Protein AF-0000000084696240 (afdb_homodimer)

Organism: Botryosphaeria parva (strain UCR-NP2) (NCBI:txid1287680)

Radius of gyration: 21.37 Å; Cα contacts (8 Å, |Δi|>4): 432; chains: 2; bounding box: 41×67×50 Å

Nearest PDB structures (foldseek):
  8abq-assembly2_D  TM=3.193E-01  e=1.575E+00  Homo sapiens
  8ceg-assembly1_A  TM=4.020E-01  e=4.819E+00  Homo sapiens
  4xt1-assembly1_A  TM=2.904E-01  e=3.600E+00  Cytomegalovirus
  4nqi-assembly2_C  TM=2.169E-01  e=2.439E+00  Dictyostelium discoideum
  8abq-assembly2_D  TM=3.680E-01  e=1.603E+00  Homo sapiens

Solvent-accessible surface area (backbone atoms only — not comparable to full-atom values): 15392 Å² total; per-residue (Å²): 130,74,62,37,68,43,64,47,57,78,55,33,56,45,28,51,49,24,52,52,50,44,52,53,51,54,52,50,44,57,56,54,35,54,60,32,31,62,68,39,66,58,57,86,84,60,80,58,68,48,72,66,58,46,72,68,44,82,51,66,68,55,30,51,28,35,50,37,28,32,20,36,45,42,36,37,50,54,48,57,72,44,43,60,50,43,49,53,21,40,58,52,23,12,54,85,38,14,64,64,31,17,53,47,39,45,51,31,44,52,21,49,51,40,18,36,54,21,19,47,36,86,91,40,66,62,41,57,32,21,58,79,11,52,66,29,57,58,47,47,52,51,31,39,49,43,22,33,51,54,16,57,70,45,94,131,85,57,66,72,48,7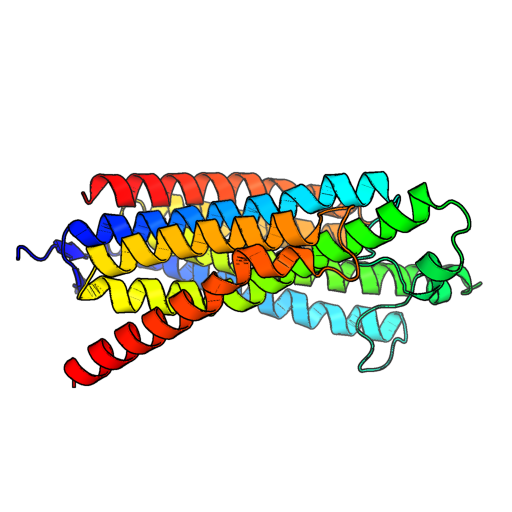0,34,39,42,53,33,18,46,26,44,35,25,52,43,50,45,40,53,50,53,52,49,44,55,55,53,36,55,60,34,30,62,69,39,64,59,59,55,60,59,80,61,69,48,70,65,57,48,70,68,44,80,52,66,69,54,32,50,28,35,50,38,26,38,28,36,44,50,36,38,52,53,48,57,72,46,45,58,63,44,50,54,22,38,60,53,23,12,57,85,38,14,62,65,31,16,53,46,40,44,51,31,45,52,20,48,50,39,18,38,56,20,19,48,35,85,90,38,66,93,45,56,31,21,59,79,10,52,64,26,58,58,50,46,52,52,32,44,50,45,24,50,51,54,56,58,70,74,107

Sequence (310 aa):
MAFVTLEVPPEYGLVLLAATGSLFVSTWLGMRIGGFRKAAGVPYPHQYASQEQIAQTADASKKQALHLFNCAQRGHYNFLENHTPFLFALLVAGVRKPVAAAVMGGLWSVARIMYAVGYTNPDKQNGKGRLIGSWSTLIQIILYGMAGWDAYKMLMAFVTLEVPPEYGLVLLAATGSLFVSTWLGMRIGGFRKAAGVPYPHQYASQEQIAQTADASKKQALHLFNCAQRGHYNFLENHTPFLFALLVAGVRKPVAAAVMGGLWSVARIMYAVGYTNPDKQNGKGRLIGSWSTLIQIILYGMAGWDAYKML

Structure (mmCIF, N/CA/C/O backbone):
data_AF-0000000084696240-model_v1
#
loop_
_entity.id
_entity.type
_entity.pdbx_description
1 polymer 'Putative microsomal glutathione s-transferase protein'
#
loop_
_atom_site.group_PDB
_atom_site.id
_atom_site.type_symbol
_atom_site.label_atom_id
_atom_site.label_alt_id
_atom_site.label_comp_id
_atom_site.label_asym_id
_atom_site.label_entity_id
_atom_site.label_seq_id
_atom_site.pdbx_PDB_ins_code
_atom_site.Cartn_x
_atom_site.Cartn_y
_atom_site.Cartn_z
_atom_site.occupancy
_atom_site.B_iso_or_equiv
_atom_site.auth_seq_id
_atom_site.auth_comp_id
_atom_site.auth_asym_id
_atom_site.auth_atom_id
_atom_site.pdbx_PDB_model_num
ATOM 1 N N . MET A 1 1 ? 6.965 33.156 14.688 1 46.44 1 MET A N 1
ATOM 2 C CA . MET A 1 1 ? 6.43 32.438 13.539 1 46.44 1 MET A CA 1
ATOM 3 C C . MET A 1 1 ? 4.918 32.25 13.664 1 46.44 1 MET A C 1
ATOM 5 O O . MET A 1 1 ? 4.406 32.031 14.766 1 46.44 1 MET A O 1
ATOM 9 N N . ALA A 1 2 ? 4.121 32.719 12.711 1 58.38 2 ALA A N 1
ATOM 10 C CA . ALA A 1 2 ? 2.664 32.688 12.797 1 58.38 2 ALA A CA 1
ATOM 11 C C . ALA A 1 2 ? 2.148 31.25 12.797 1 58.38 2 ALA A C 1
ATOM 13 O O . ALA A 1 2 ? 2.641 30.422 12.039 1 58.38 2 ALA A O 1
ATOM 14 N N . PHE A 1 3 ? 1.608 30.688 13.844 1 67.06 3 PHE A N 1
ATOM 15 C CA . PHE A 1 3 ? 1.033 29.359 13.984 1 67.06 3 PHE A CA 1
ATOM 16 C C . PHE A 1 3 ? -0.345 29.297 13.336 1 67.06 3 PHE A C 1
ATOM 18 O O . PHE A 1 3 ? -1.066 30.297 13.297 1 67.06 3 PHE A O 1
ATOM 25 N N . VAL A 1 4 ? -0.552 28.312 12.445 1 63.88 4 VAL A N 1
ATOM 26 C CA . VAL A 1 4 ? -1.883 28 11.938 1 63.88 4 VAL A CA 1
ATOM 27 C C . VAL A 1 4 ? -2.602 27.062 12.906 1 63.88 4 VAL A C 1
ATOM 29 O O . VAL A 1 4 ? -2.008 26.109 13.406 1 63.88 4 VAL A O 1
ATOM 32 N N . THR A 1 5 ? -3.682 27.516 13.43 1 70.75 5 THR A N 1
ATOM 33 C CA . THR A 1 5 ? -4.535 26.688 14.266 1 70.75 5 THR A CA 1
ATOM 34 C C . THR A 1 5 ? -5.359 25.719 13.422 1 70.75 5 THR A C 1
ATOM 36 O O . THR A 1 5 ? -5.957 26.125 12.422 1 70.75 5 THR A O 1
ATOM 39 N N . LEU A 1 6 ? -5.004 24.406 13.656 1 68.75 6 LEU A N 1
ATOM 40 C CA . LEU A 1 6 ? -5.844 23.422 12.977 1 68.75 6 LEU A CA 1
ATOM 41 C C . LEU A 1 6 ? -7.105 23.141 13.781 1 68.75 6 LEU A C 1
ATOM 43 O O . LEU A 1 6 ? -7.031 22.594 14.883 1 68.75 6 LEU A O 1
ATOM 47 N N . GLU A 1 7 ? -8.164 23.781 13.406 1 75.56 7 GLU A N 1
ATOM 48 C CA . GLU A 1 7 ? -9.492 23.5 13.938 1 75.56 7 GLU A CA 1
ATOM 49 C C . GLU A 1 7 ? -10.25 22.516 13.055 1 75.56 7 GLU A C 1
ATOM 51 O O . GLU A 1 7 ? -10.32 22.703 11.836 1 75.56 7 GLU A O 1
ATOM 56 N N . VAL A 1 8 ? -10.57 21.391 13.703 1 79 8 VAL A N 1
ATOM 57 C CA . VAL A 1 8 ? -11.32 20.469 12.859 1 79 8 VAL A CA 1
ATOM 58 C C . VAL A 1 8 ? -12.812 20.609 13.141 1 79 8 VAL A C 1
ATOM 60 O O . VAL A 1 8 ? -13.227 20.734 14.297 1 79 8 VAL A O 1
ATOM 63 N N . PRO A 1 9 ? -13.586 20.75 12.109 1 84.75 9 PRO A N 1
ATOM 64 C CA . PRO A 1 9 ? -15.039 20.859 12.25 1 84.75 9 PRO A CA 1
ATOM 65 C C . PRO A 1 9 ? -15.648 19.609 12.906 1 84.75 9 PRO A C 1
ATOM 67 O O . PRO A 1 9 ? -15.023 18.562 12.938 1 84.75 9 PRO A O 1
ATOM 70 N N . PRO A 1 10 ? -16.812 19.75 13.523 1 87.12 10 PRO A N 1
ATOM 71 C CA . PRO A 1 10 ? -17.453 18.594 14.148 1 87.12 10 PRO A CA 1
ATOM 72 C C . PRO A 1 10 ? -17.656 17.438 13.18 1 87.12 10 PRO A C 1
ATOM 74 O O . PRO A 1 10 ? -17.625 16.266 13.586 1 87.12 10 PRO A O 1
ATOM 77 N N . GLU A 1 11 ? -17.844 17.781 11.883 1 93 11 GLU A N 1
ATOM 78 C CA . GLU A 1 11 ? -18.062 16.766 10.867 1 93 11 GLU A CA 1
ATOM 79 C C . GLU A 1 11 ? -16.828 15.875 10.695 1 93 11 GLU A C 1
ATOM 81 O O . GLU A 1 11 ? -16.906 14.805 10.094 1 93 11 GLU A O 1
ATOM 86 N N . TYR A 1 12 ? -15.758 16.312 11.258 1 93.62 12 TYR A N 1
ATOM 87 C CA . TYR A 1 12 ? -14.555 15.484 11.195 1 93.62 12 TYR A CA 1
ATOM 88 C C . TYR A 1 12 ? -14.766 14.156 11.906 1 93.62 12 TYR A C 1
ATOM 90 O O . TYR A 1 12 ? -14.07 13.18 11.625 1 93.62 12 TYR A O 1
ATOM 98 N N . GLY A 1 13 ? -15.641 14.125 12.852 1 93.94 13 GLY A N 1
ATOM 99 C CA . GLY A 1 13 ? -16.016 12.852 13.453 1 93.94 13 GLY A CA 1
ATOM 100 C C . GLY A 1 13 ? -16.406 11.797 12.445 1 93.94 13 GLY A C 1
ATOM 101 O O . GLY A 1 13 ? -16.172 10.609 12.648 1 93.94 13 GLY A O 1
ATOM 102 N N . LEU A 1 14 ? -17 12.234 11.266 1 96.62 14 LEU A N 1
ATOM 103 C CA . LEU A 1 14 ? -17.375 11.312 10.195 1 96.62 14 LEU A CA 1
ATOM 104 C C . LEU A 1 14 ? -16.141 10.734 9.531 1 96.62 14 LEU A C 1
ATOM 106 O O . LEU A 1 14 ? -16.141 9.57 9.117 1 96.62 14 LEU A O 1
ATOM 110 N N . VAL A 1 15 ? -15.133 11.508 9.438 1 97.25 15 VAL A N 1
ATOM 111 C CA . VAL A 1 15 ? -13.867 11.062 8.867 1 97.25 15 VAL A CA 1
ATOM 112 C C . VAL A 1 15 ? -13.25 9.984 9.766 1 97.25 15 VAL A C 1
ATOM 114 O O . VAL A 1 15 ? -12.82 8.938 9.273 1 97.25 15 VAL A O 1
ATOM 117 N N . LEU A 1 16 ? -13.312 10.227 11.055 1 96.56 16 LEU A N 1
ATOM 118 C CA . LEU A 1 16 ? -12.758 9.266 12.008 1 96.56 16 LEU A CA 1
ATOM 119 C C . LEU A 1 16 ? -13.578 7.977 12.023 1 96.56 16 LEU A C 1
ATOM 121 O O . LEU A 1 16 ? -13.031 6.887 12.195 1 96.56 16 LEU A O 1
ATOM 125 N N . LEU A 1 17 ? -14.836 8.133 11.844 1 97.44 17 LEU A N 1
ATOM 126 C CA . LEU A 1 17 ? -15.68 6.945 11.75 1 97.44 17 LEU A CA 1
ATOM 127 C C . LEU A 1 17 ? -15.336 6.125 10.516 1 97.44 17 LEU A C 1
ATOM 129 O O . LEU A 1 17 ? -15.25 4.895 10.586 1 97.44 17 LEU A O 1
ATOM 133 N N . ALA A 1 18 ? -15.133 6.785 9.406 1 98.44 18 ALA A N 1
ATOM 134 C CA . ALA A 1 18 ? -14.734 6.094 8.188 1 98.44 18 ALA A CA 1
ATOM 135 C C . ALA A 1 18 ? -13.375 5.418 8.352 1 98.44 18 ALA A C 1
ATOM 137 O O . ALA A 1 18 ? -13.188 4.27 7.945 1 98.44 18 ALA A O 1
ATOM 138 N N . ALA A 1 19 ? -12.461 6.121 8.938 1 98.38 19 ALA A N 1
ATOM 139 C CA . ALA A 1 19 ? -11.141 5.555 9.211 1 98.38 19 ALA A CA 1
ATOM 140 C C . ALA A 1 19 ? -11.25 4.324 10.109 1 98.38 19 ALA A C 1
ATOM 142 O O . ALA A 1 19 ? -10.664 3.279 9.812 1 98.38 19 ALA A O 1
ATOM 143 N N . THR A 1 20 ? -12.008 4.477 11.188 1 98.19 20 THR A N 1
ATOM 144 C CA . THR A 1 20 ? -12.18 3.373 12.125 1 98.19 20 THR A CA 1
ATOM 145 C C . THR A 1 20 ? -12.844 2.182 11.438 1 98.19 20 THR A C 1
ATOM 147 O O . THR A 1 20 ? -12.453 1.033 11.664 1 98.19 20 THR A O 1
ATOM 150 N N . GLY A 1 21 ? -13.836 2.477 10.656 1 98.31 21 GLY A N 1
ATOM 151 C CA . GLY A 1 21 ? -14.453 1.41 9.883 1 98.31 21 GLY A CA 1
ATOM 152 C C . GLY A 1 21 ? -13.461 0.625 9.047 1 98.31 21 GLY A C 1
ATOM 153 O O . GLY A 1 21 ? -13.547 -0.601 8.961 1 98.31 21 GLY A O 1
ATOM 154 N N . SER A 1 22 ? -12.523 1.305 8.43 1 98.38 22 SER A N 1
ATOM 155 C CA . SER A 1 22 ? -11.539 0.63 7.582 1 98.38 22 SER A CA 1
ATOM 156 C C . SER A 1 22 ? -10.633 -0.27 8.414 1 98.38 22 SER A C 1
ATOM 158 O O . SER A 1 22 ? -10.102 -1.264 7.902 1 98.38 22 SER A O 1
ATOM 160 N N . LEU A 1 23 ? -10.406 0.06 9.711 1 97.88 23 LEU A N 1
ATOM 161 C CA . LEU A 1 23 ? -9.633 -0.8 10.594 1 97.88 23 LEU A CA 1
ATOM 162 C C . LEU A 1 23 ? -10.336 -2.133 10.812 1 97.88 23 LEU A C 1
ATOM 164 O O . LEU A 1 23 ? -9.695 -3.188 10.82 1 97.88 23 LEU A O 1
ATOM 168 N N . PHE A 1 24 ? -11.609 -2.078 11 1 97.94 24 PHE A N 1
ATOM 169 C CA . PHE A 1 24 ? -12.383 -3.301 11.172 1 97.94 24 PHE A CA 1
ATOM 170 C C . PHE A 1 24 ? -12.367 -4.133 9.891 1 97.94 24 PHE A C 1
ATOM 172 O O . PHE A 1 24 ? -12.312 -5.363 9.953 1 97.94 24 PHE A O 1
ATOM 179 N N . VAL A 1 25 ? -12.438 -3.457 8.734 1 98.44 25 VAL A N 1
ATOM 180 C CA . VAL A 1 25 ? -12.344 -4.172 7.469 1 98.44 25 VAL A CA 1
ATOM 181 C C . VAL A 1 25 ? -11.008 -4.906 7.383 1 98.44 25 VAL A C 1
ATOM 183 O O . VAL A 1 25 ? -10.961 -6.078 7.008 1 98.44 25 VAL A O 1
ATOM 186 N N . SER A 1 26 ? -9.93 -4.188 7.73 1 98.19 26 SER A N 1
ATOM 187 C CA . SER A 1 26 ? -8.602 -4.781 7.711 1 98.19 26 SER A CA 1
ATOM 188 C C . SER A 1 26 ? -8.547 -6.039 8.57 1 98.19 26 SER A C 1
ATOM 190 O O . SER A 1 26 ? -8.07 -7.082 8.117 1 98.19 26 SER A O 1
ATOM 192 N N . THR A 1 27 ? -9.07 -5.965 9.781 1 98.12 27 THR A N 1
ATOM 193 C CA . THR A 1 27 ? -9.047 -7.082 10.719 1 98.12 27 THR A CA 1
ATOM 194 C C . THR A 1 27 ? -9.906 -8.234 10.211 1 98.12 27 THR A C 1
ATOM 196 O O . THR A 1 27 ? -9.5 -9.398 10.273 1 98.12 27 THR A O 1
ATOM 199 N N . TRP A 1 28 ? -11.039 -7.938 9.695 1 98.44 28 TRP A N 1
ATOM 200 C CA . TRP A 1 28 ? -11.945 -8.945 9.164 1 98.44 28 TRP A CA 1
ATOM 201 C C . TRP A 1 28 ? -11.305 -9.695 8 1 98.44 28 TRP A C 1
ATOM 203 O O . TRP A 1 28 ? -11.406 -10.922 7.91 1 98.44 28 TRP A O 1
ATOM 213 N N . LEU A 1 29 ? -10.695 -9 7.125 1 98.25 29 LEU A N 1
ATOM 214 C CA . LEU A 1 29 ? -10.023 -9.641 6.004 1 98.25 29 LEU A CA 1
ATOM 215 C C . LEU A 1 29 ? -8.961 -10.617 6.492 1 98.25 29 LEU A C 1
ATOM 217 O O . LEU A 1 29 ? -8.805 -11.703 5.93 1 98.25 29 LEU A O 1
ATOM 221 N N . GLY A 1 30 ? -8.219 -10.219 7.523 1 97.38 30 GLY A N 1
ATOM 222 C CA . GLY A 1 30 ? -7.25 -11.133 8.109 1 97.38 30 GLY A CA 1
ATOM 223 C C . GLY A 1 30 ? -7.887 -12.367 8.719 1 97.38 30 GLY A C 1
ATOM 224 O O . GLY A 1 30 ? -7.379 -13.477 8.555 1 97.38 30 GLY A O 1
ATOM 225 N N . MET A 1 31 ? -8.961 -12.211 9.336 1 97.25 31 MET A N 1
ATOM 226 C CA . MET A 1 31 ? -9.648 -13.32 9.977 1 97.25 31 MET A CA 1
ATOM 227 C C . MET A 1 31 ? -10.219 -14.281 8.945 1 97.25 31 MET A C 1
ATOM 229 O O . MET A 1 31 ? -10.25 -15.492 9.172 1 97.25 31 MET A O 1
ATOM 233 N N . ARG A 1 32 ? -10.641 -13.766 7.832 1 97.06 32 ARG A N 1
ATOM 234 C CA . ARG A 1 32 ? -11.219 -14.586 6.773 1 97.06 32 ARG A CA 1
ATOM 235 C C . ARG A 1 32 ? -10.219 -15.633 6.281 1 97.06 32 ARG A C 1
ATOM 237 O O . ARG A 1 32 ? -10.609 -16.703 5.824 1 97.06 32 ARG A O 1
ATOM 244 N N . ILE A 1 33 ? -8.969 -15.336 6.402 1 97.75 33 ILE A N 1
ATOM 245 C CA . ILE A 1 33 ? -7.926 -16.203 5.867 1 97.75 33 ILE A CA 1
ATOM 246 C C . ILE A 1 33 ? -7.93 -17.547 6.613 1 97.75 33 ILE A C 1
ATOM 248 O O . ILE A 1 33 ? -7.684 -18.594 6.023 1 97.75 33 ILE A O 1
ATOM 252 N N . GLY A 1 34 ? -8.266 -17.484 7.891 1 96.5 34 GLY A N 1
ATOM 253 C CA . GLY A 1 34 ? -8.281 -18.703 8.688 1 96.5 34 GLY A CA 1
ATOM 254 C C . GLY A 1 34 ? -9.172 -19.781 8.117 1 96.5 34 GLY A C 1
ATOM 255 O O . GLY A 1 34 ? -8.781 -20.938 8.039 1 96.5 34 GLY A O 1
ATOM 256 N N . GLY A 1 35 ? -10.352 -19.453 7.715 1 97.88 35 GLY A N 1
ATOM 257 C CA . GLY A 1 35 ? -11.258 -20.422 7.117 1 97.88 35 GLY A CA 1
ATOM 258 C C . GLY A 1 35 ? -10.734 -21 5.816 1 97.88 35 GLY A C 1
ATOM 259 O O . GLY A 1 35 ? -10.867 -22.203 5.574 1 97.88 35 GLY A O 1
ATOM 260 N N . PHE A 1 36 ? -10.188 -20.219 4.98 1 98.12 36 PHE A N 1
ATOM 261 C CA . PHE A 1 36 ? -9.633 -20.672 3.717 1 98.12 36 PHE A CA 1
ATOM 262 C C . PHE A 1 36 ? -8.43 -21.578 3.955 1 98.12 36 PHE A C 1
ATOM 264 O O . PHE A 1 36 ? -8.234 -22.562 3.242 1 98.12 36 PHE A O 1
ATOM 271 N N . ARG A 1 37 ? -7.594 -21.172 4.992 1 97.62 37 ARG A N 1
ATOM 272 C CA . ARG A 1 37 ? -6.438 -21.984 5.34 1 97.62 37 ARG A CA 1
ATOM 273 C C . ARG A 1 37 ? -6.867 -23.375 5.77 1 97.62 37 ARG A C 1
ATOM 275 O O . ARG A 1 37 ? -6.297 -24.375 5.324 1 97.62 37 ARG A O 1
ATOM 282 N N . LYS A 1 38 ? -7.855 -23.469 6.637 1 98 38 LYS A N 1
ATOM 283 C CA . LYS A 1 38 ? -8.359 -24.75 7.117 1 98 38 LYS A CA 1
ATOM 284 C C . LYS A 1 38 ? -8.883 -25.594 5.965 1 98 38 LYS A C 1
ATOM 286 O O . LYS A 1 38 ? -8.57 -26.781 5.871 1 98 38 LYS A O 1
ATOM 291 N N . ALA A 1 39 ? -9.609 -25.047 5.055 1 97.81 39 ALA A N 1
ATOM 292 C CA . ALA A 1 39 ? -10.164 -25.75 3.908 1 97.81 39 ALA A CA 1
ATOM 293 C C . ALA A 1 39 ? -9.062 -26.25 2.982 1 97.81 39 ALA A C 1
ATOM 295 O O . ALA A 1 39 ? -9.172 -27.344 2.402 1 97.81 39 ALA A O 1
ATOM 296 N N . ALA A 1 40 ? -8.023 -25.5 2.846 1 97.5 40 ALA A N 1
ATOM 297 C CA . ALA A 1 40 ? -6.918 -25.844 1.953 1 97.5 40 ALA A CA 1
ATOM 298 C C . ALA A 1 40 ? -5.969 -26.844 2.613 1 97.5 40 ALA A C 1
ATOM 300 O O . ALA A 1 40 ? -5.203 -27.516 1.931 1 97.5 40 ALA A O 1
ATOM 301 N N . GLY A 1 41 ? -5.957 -26.797 3.973 1 97.12 41 GLY A N 1
ATOM 302 C CA . GLY A 1 41 ? -5.059 -27.688 4.703 1 97.12 41 GLY A CA 1
ATOM 303 C C . GLY A 1 41 ? -3.613 -27.234 4.664 1 97.12 41 GLY A C 1
ATOM 304 O O . GLY A 1 41 ? -2.699 -28.047 4.617 1 97.12 41 GLY A O 1
ATOM 305 N N . VAL A 1 42 ? -3.354 -25.938 4.605 1 96.25 42 VAL A N 1
ATOM 306 C CA . VAL A 1 42 ? -1.997 -25.391 4.625 1 96.25 42 VAL A CA 1
ATOM 307 C C . VAL A 1 42 ? -1.585 -25.078 6.059 1 96.25 42 VAL A C 1
ATOM 309 O O . VAL A 1 42 ? -2.109 -24.141 6.668 1 96.25 42 VAL A O 1
ATOM 312 N N . PRO A 1 43 ? -0.628 -25.812 6.609 1 95.19 43 PRO A N 1
ATOM 313 C CA . PRO A 1 43 ? -0.272 -25.578 8.008 1 95.19 43 PRO A CA 1
ATOM 314 C C . PRO A 1 43 ? 0.537 -24.297 8.211 1 95.19 43 PRO A C 1
ATOM 316 O O . PRO A 1 43 ? 1.261 -23.875 7.309 1 95.19 43 PRO A O 1
ATOM 319 N N . TYR A 1 44 ? 0.448 -23.812 9.398 1 92.38 44 TYR A N 1
ATOM 320 C CA . TYR A 1 44 ? 1.347 -22.734 9.797 1 92.38 44 TYR A CA 1
ATOM 321 C C . TYR A 1 44 ? 2.799 -23.188 9.766 1 92.38 44 TYR A C 1
ATOM 323 O O . TYR A 1 44 ? 3.092 -24.359 10.016 1 92.38 44 TYR A O 1
ATOM 331 N N . PRO A 1 45 ? 3.662 -22.359 9.398 1 94.12 45 PRO A N 1
ATOM 332 C CA . PRO A 1 45 ? 3.564 -20.922 9.148 1 94.12 45 PRO A CA 1
ATOM 333 C C . PRO A 1 45 ? 3.5 -20.578 7.664 1 94.12 45 PRO A C 1
ATOM 335 O O . PRO A 1 45 ? 3.764 -19.438 7.281 1 94.12 45 PRO A O 1
ATOM 338 N N . HIS A 1 46 ? 3.307 -21.531 6.75 1 90.75 46 HIS A N 1
ATOM 339 C CA . HIS A 1 46 ? 3.309 -21.281 5.312 1 90.75 46 HIS A CA 1
ATOM 340 C C . HIS A 1 46 ? 2.246 -20.266 4.926 1 90.75 46 HIS A C 1
ATOM 342 O O . HIS A 1 46 ? 1.065 -20.438 5.234 1 90.75 46 HIS A O 1
ATOM 348 N N . GLN A 1 47 ? 2.652 -19.266 4.27 1 92 47 GLN A N 1
ATOM 349 C CA . GLN A 1 47 ? 1.735 -18.172 3.939 1 92 47 GLN A CA 1
ATOM 350 C C . GLN A 1 47 ? 0.964 -18.484 2.658 1 92 47 GLN A C 1
ATOM 352 O O . GLN A 1 47 ? -0.139 -17.969 2.455 1 92 47 GLN A O 1
ATOM 357 N N . TYR A 1 48 ? 1.553 -19.219 1.747 1 94.12 48 TYR A N 1
ATOM 358 C CA . TYR A 1 48 ? 0.929 -19.547 0.473 1 94.12 48 TYR A CA 1
ATOM 359 C C . TYR A 1 48 ? 1.121 -21.031 0.148 1 94.12 48 TYR A C 1
ATOM 361 O O . TYR A 1 48 ? 2.074 -21.656 0.617 1 94.12 48 TYR A O 1
ATOM 369 N N . ALA A 1 49 ? 0.114 -21.531 -0.532 1 94.12 49 ALA A N 1
ATOM 370 C CA . ALA A 1 49 ? 0.373 -22.766 -1.267 1 94.12 49 ALA A CA 1
ATOM 371 C C . ALA A 1 49 ? 1.238 -22.5 -2.496 1 94.12 49 ALA A C 1
ATOM 373 O O . ALA A 1 49 ? 0.98 -21.562 -3.254 1 94.12 49 ALA A O 1
ATOM 374 N N . SER A 1 50 ? 2.203 -23.297 -2.615 1 91 50 SER A N 1
ATOM 375 C CA . SER A 1 50 ? 3.1 -23.062 -3.744 1 91 50 SER A CA 1
ATOM 376 C C . SER A 1 50 ? 2.426 -23.422 -5.066 1 91 50 SER A C 1
ATOM 378 O O . SER A 1 50 ? 1.441 -24.172 -5.086 1 91 50 SER A O 1
ATOM 380 N N . GLN A 1 51 ? 2.994 -22.828 -6.137 1 88.94 51 GLN A N 1
ATOM 381 C CA . GLN A 1 51 ? 2.482 -23.172 -7.457 1 88.94 51 GLN A CA 1
ATOM 382 C C . GLN A 1 51 ? 2.662 -24.656 -7.746 1 88.94 51 GLN A C 1
ATOM 384 O O . GLN A 1 51 ? 1.794 -25.281 -8.359 1 88.94 51 GLN A O 1
ATOM 389 N N . GLU A 1 52 ? 3.77 -25.172 -7.312 1 89 52 GLU A N 1
ATOM 390 C CA . GLU A 1 52 ? 4.066 -26.594 -7.484 1 89 52 GLU A CA 1
ATOM 391 C C . GLU A 1 52 ? 3.061 -27.469 -6.73 1 89 52 GLU A C 1
ATOM 393 O O . GLU A 1 52 ? 2.576 -28.469 -7.262 1 89 52 GLU A O 1
ATOM 398 N N . GLN A 1 53 ? 2.799 -27.062 -5.52 1 90.44 53 GLN A N 1
ATOM 399 C CA . GLN A 1 53 ? 1.826 -27.797 -4.715 1 90.44 53 GLN A CA 1
ATOM 400 C C . GLN A 1 53 ? 0.456 -27.812 -5.383 1 90.44 53 GLN A C 1
ATOM 402 O O . GLN A 1 53 ? -0.206 -28.844 -5.438 1 90.44 53 GLN A O 1
ATOM 407 N N . ILE A 1 54 ? 0.02 -26.766 -5.902 1 92.62 54 ILE A N 1
ATOM 408 C CA . ILE A 1 54 ? -1.278 -26.656 -6.559 1 92.62 54 ILE A CA 1
ATOM 409 C C . ILE A 1 54 ? -1.288 -27.5 -7.832 1 92.62 54 ILE A C 1
ATOM 411 O O . ILE A 1 54 ? -2.242 -28.234 -8.086 1 92.62 54 ILE A O 1
ATOM 415 N N . ALA A 1 55 ? -0.254 -27.453 -8.633 1 89.56 55 ALA A N 1
ATOM 416 C CA . ALA A 1 55 ? -0.17 -28.172 -9.898 1 89.56 55 ALA A CA 1
ATOM 417 C C . ALA A 1 55 ? -0.171 -29.672 -9.672 1 89.56 55 ALA A C 1
ATOM 419 O O . ALA A 1 55 ? -0.692 -30.438 -10.492 1 89.56 55 ALA A O 1
ATOM 420 N N . GLN A 1 56 ? 0.372 -30.094 -8.57 1 92.25 56 GLN A N 1
ATOM 421 C CA . GLN A 1 56 ? 0.549 -31.516 -8.297 1 92.25 56 GLN A CA 1
ATOM 422 C C . GLN A 1 56 ? -0.682 -32.094 -7.609 1 92.25 56 GLN A C 1
ATOM 424 O O . GLN A 1 56 ? -0.784 -33.312 -7.441 1 92.25 56 GLN A O 1
ATOM 429 N N . THR A 1 57 ? -1.535 -31.234 -7.133 1 94.5 57 THR A N 1
ATOM 430 C CA . THR A 1 57 ? -2.75 -31.703 -6.473 1 94.5 57 THR A CA 1
ATOM 431 C C . THR A 1 57 ? -3.752 -32.25 -7.492 1 94.5 57 THR A C 1
ATOM 433 O O . THR A 1 57 ? -4.156 -31.516 -8.406 1 94.5 57 THR A O 1
ATOM 436 N N . ALA A 1 58 ? -4.203 -33.531 -7.465 1 95.25 58 ALA A N 1
ATOM 437 C CA . ALA A 1 58 ? -5.07 -34.219 -8.43 1 95.25 58 ALA A CA 1
ATOM 438 C C . ALA A 1 58 ? -6.539 -33.906 -8.156 1 95.25 58 ALA A C 1
ATOM 440 O O . ALA A 1 58 ? -7.32 -33.688 -9.086 1 95.25 58 ALA A O 1
ATOM 441 N N . ASP A 1 59 ? -6.906 -33.781 -6.906 1 95.44 59 ASP A N 1
ATOM 442 C CA . ASP A 1 59 ? -8.289 -33.531 -6.52 1 95.44 59 ASP A CA 1
ATOM 443 C C . ASP A 1 59 ? -8.695 -32.094 -6.852 1 95.44 59 ASP A C 1
ATOM 445 O O . ASP A 1 59 ? -8.078 -31.141 -6.375 1 95.44 59 ASP A O 1
ATOM 449 N N . ALA A 1 60 ? -9.734 -31.984 -7.703 1 94.88 60 ALA A N 1
ATOM 450 C CA . ALA A 1 60 ? -10.164 -30.672 -8.195 1 94.88 60 ALA A CA 1
ATOM 451 C C . ALA A 1 60 ? -10.648 -29.781 -7.047 1 94.88 60 ALA A C 1
ATOM 453 O O . ALA A 1 60 ? -10.391 -28.578 -7.031 1 94.88 60 ALA A O 1
ATOM 454 N N . SER A 1 61 ? -11.336 -30.391 -6.098 1 95.38 61 SER A N 1
ATOM 455 C CA . SER A 1 61 ? -11.852 -29.641 -4.953 1 95.38 61 SER A CA 1
ATOM 456 C C . SER A 1 61 ? -10.711 -29.109 -4.082 1 95.38 61 SER A C 1
ATOM 458 O O . SER A 1 61 ? -10.742 -27.969 -3.637 1 95.38 61 SER A O 1
ATOM 460 N N . LYS A 1 62 ? -9.781 -29.938 -3.848 1 96.56 62 LYS A N 1
ATOM 461 C CA . LYS A 1 62 ? -8.617 -29.531 -3.068 1 96.56 62 LYS A CA 1
ATOM 462 C C . LYS A 1 62 ? -7.797 -28.469 -3.811 1 96.56 62 LYS A C 1
ATOM 464 O O . LYS A 1 62 ? -7.297 -27.531 -3.201 1 96.56 62 LYS A O 1
ATOM 469 N N . LYS A 1 63 ? -7.602 -28.656 -5.078 1 96.31 63 LYS A N 1
ATOM 470 C CA . LYS A 1 63 ? -6.898 -27.672 -5.906 1 96.31 63 LYS A CA 1
ATOM 471 C C . LYS A 1 63 ? -7.555 -26.297 -5.809 1 96.31 63 LYS A C 1
ATOM 473 O O . LYS A 1 63 ? -6.867 -25.281 -5.66 1 96.31 63 LYS A O 1
ATOM 478 N N . GLN A 1 64 ? -8.805 -26.266 -5.898 1 96.12 64 GLN A N 1
ATOM 479 C CA . GLN A 1 64 ? -9.547 -25.016 -5.797 1 96.12 64 GLN A CA 1
ATOM 480 C C . GLN A 1 64 ? -9.383 -24.391 -4.41 1 96.12 64 GLN A C 1
ATOM 482 O O . GLN A 1 64 ? -9.25 -23.172 -4.281 1 96.12 64 GLN A O 1
ATOM 487 N N . ALA A 1 65 ? -9.438 -25.188 -3.377 1 97.38 65 ALA A N 1
ATOM 488 C CA . ALA A 1 65 ? -9.273 -24.703 -2.014 1 97.38 65 ALA A CA 1
ATOM 489 C C . ALA A 1 65 ? -7.91 -24.031 -1.832 1 97.38 65 ALA A C 1
ATOM 491 O O . ALA A 1 65 ? -7.805 -22.984 -1.183 1 97.38 65 ALA A O 1
ATOM 492 N N . LEU A 1 66 ? -6.891 -24.672 -2.33 1 97.12 66 LEU A N 1
ATOM 493 C CA . LEU A 1 66 ? -5.547 -24.109 -2.264 1 97.12 66 LEU A CA 1
ATOM 494 C C . LEU A 1 66 ? -5.492 -22.766 -2.984 1 97.12 66 LEU A C 1
ATOM 496 O O . LEU A 1 66 ? -4.906 -21.797 -2.473 1 97.12 66 LEU A O 1
ATOM 500 N N . HIS A 1 67 ? -6.07 -22.734 -4.152 1 96.19 67 HIS A N 1
ATOM 501 C CA . HIS A 1 67 ? -6.125 -21.5 -4.93 1 96.19 67 HIS A CA 1
ATOM 502 C C . HIS A 1 67 ? -6.855 -20.406 -4.168 1 96.19 67 HIS A C 1
ATOM 504 O O . HIS A 1 67 ? -6.371 -19.266 -4.09 1 96.19 67 HIS A O 1
ATOM 510 N N . LEU A 1 68 ? -7.965 -20.719 -3.625 1 97.5 68 LEU A N 1
ATOM 511 C CA . LEU A 1 68 ? -8.766 -19.719 -2.926 1 97.5 68 LEU A CA 1
ATOM 512 C C . LEU A 1 68 ? -8.055 -19.219 -1.671 1 97.5 68 LEU A C 1
ATOM 514 O O . LEU A 1 68 ? -8.188 -18.062 -1.293 1 97.5 68 LEU A O 1
ATOM 518 N N . PHE A 1 69 ? -7.348 -20.094 -1.046 1 98 69 PHE A N 1
ATOM 519 C CA . PHE A 1 69 ? -6.52 -19.688 0.081 1 98 69 PHE A CA 1
ATOM 520 C C . PHE A 1 69 ? -5.52 -18.609 -0.345 1 98 69 PHE A C 1
ATOM 522 O O . PHE A 1 69 ? -5.398 -17.578 0.308 1 98 69 PHE A O 1
ATOM 529 N N . ASN A 1 70 ? -4.82 -18.891 -1.429 1 97.19 70 ASN A N 1
ATOM 530 C CA . ASN A 1 70 ? -3.875 -17.906 -1.947 1 97.19 70 ASN A CA 1
ATOM 531 C C . ASN A 1 70 ? -4.57 -16.594 -2.318 1 97.19 70 ASN A C 1
ATOM 533 O O . ASN A 1 70 ? -4.031 -15.516 -2.094 1 97.19 70 ASN A O 1
ATOM 537 N N . CYS A 1 71 ? -5.762 -16.672 -2.85 1 97.44 71 CYS A N 1
ATOM 538 C CA . CYS A 1 71 ? -6.539 -15.5 -3.211 1 97.44 71 CYS A CA 1
ATOM 539 C C . CYS A 1 71 ? -6.891 -14.68 -1.976 1 97.44 71 CYS A C 1
ATOM 541 O O . CYS A 1 71 ? -6.777 -13.453 -1.986 1 97.44 71 CYS A O 1
ATOM 543 N N . ALA A 1 72 ? -7.312 -15.375 -0.957 1 97.56 72 ALA A N 1
ATOM 544 C CA . ALA A 1 72 ? -7.656 -14.688 0.286 1 97.56 72 ALA A CA 1
ATOM 545 C C . ALA A 1 72 ? -6.445 -13.961 0.863 1 97.56 72 ALA A C 1
ATOM 547 O O . ALA A 1 72 ? -6.551 -12.805 1.283 1 97.56 72 ALA A O 1
ATOM 548 N N . GLN A 1 73 ? -5.316 -14.648 0.891 1 97.12 73 GLN A N 1
ATOM 549 C CA . GLN A 1 73 ? -4.078 -14.047 1.376 1 97.12 73 GLN A CA 1
ATOM 550 C C . GLN A 1 73 ? -3.703 -12.82 0.554 1 97.12 73 GLN A C 1
ATOM 552 O O . GLN A 1 73 ? -3.447 -11.75 1.11 1 97.12 73 GLN A O 1
ATOM 557 N N . ARG A 1 74 ? -3.721 -12.984 -0.731 1 96.81 74 ARG A N 1
ATOM 558 C CA . ARG A 1 74 ? -3.311 -11.891 -1.608 1 96.81 74 ARG A CA 1
ATOM 559 C C . ARG A 1 74 ? -4.266 -10.703 -1.492 1 96.81 74 ARG A C 1
ATOM 561 O O . ARG A 1 74 ? -3.832 -9.555 -1.507 1 96.81 74 ARG A O 1
ATOM 568 N N . GLY A 1 75 ? -5.555 -11.039 -1.423 1 96.56 75 GLY A N 1
ATOM 569 C CA . GLY A 1 75 ? -6.535 -9.984 -1.25 1 96.56 75 GLY A CA 1
ATOM 570 C C . GLY A 1 75 ? -6.312 -9.156 0.004 1 96.56 75 GLY A C 1
ATOM 571 O O . GLY A 1 75 ? -6.371 -7.93 -0.036 1 96.56 75 GLY A O 1
ATOM 572 N N . HIS A 1 76 ? -5.996 -9.812 1.087 1 97.38 76 HIS A N 1
ATOM 573 C CA . HIS A 1 76 ? -5.719 -9.117 2.338 1 97.38 76 HIS A CA 1
ATOM 574 C C . HIS A 1 76 ? -4.461 -8.266 2.227 1 97.38 76 HIS A C 1
ATOM 576 O O . HIS A 1 76 ? -4.449 -7.109 2.646 1 97.38 76 HIS A O 1
ATOM 582 N N . TYR A 1 77 ? -3.443 -8.867 1.647 1 96.31 77 TYR A N 1
ATOM 583 C CA . TYR A 1 77 ? -2.186 -8.141 1.538 1 96.31 77 TYR A CA 1
ATOM 584 C C . TYR A 1 77 ? -2.346 -6.91 0.648 1 96.31 77 TYR A C 1
ATOM 586 O O . TYR A 1 77 ? -1.767 -5.855 0.923 1 96.31 77 TYR A O 1
ATOM 594 N N . ASN A 1 78 ? -3.113 -7.09 -0.417 1 96.5 78 ASN A N 1
ATOM 595 C CA . ASN A 1 78 ? -3.389 -5.938 -1.268 1 96.5 78 ASN A CA 1
ATOM 596 C C . ASN A 1 78 ? -4.078 -4.816 -0.491 1 96.5 78 ASN A C 1
ATOM 598 O O . ASN A 1 78 ? -3.791 -3.639 -0.706 1 96.5 78 ASN A O 1
ATOM 602 N N . PHE A 1 79 ? -5.023 -5.195 0.381 1 98.25 79 PHE A N 1
ATOM 603 C CA . PHE A 1 79 ? -5.656 -4.207 1.248 1 98.25 79 PHE A CA 1
ATOM 604 C C . PHE A 1 79 ? -4.613 -3.482 2.092 1 98.25 79 PHE A C 1
ATOM 606 O O . PHE A 1 79 ? -4.602 -2.25 2.148 1 98.25 79 PHE A O 1
ATOM 613 N N . LEU A 1 80 ? -3.705 -4.246 2.656 1 96.94 80 LEU A N 1
ATOM 614 C CA . LEU A 1 80 ? -2.705 -3.68 3.557 1 96.94 80 LEU A CA 1
ATOM 615 C C . LEU A 1 80 ? -1.765 -2.744 2.805 1 96.94 80 LEU A C 1
ATOM 617 O O . LEU A 1 80 ? -1.347 -1.716 3.34 1 96.94 80 LEU A O 1
ATOM 621 N N . GLU A 1 81 ? -1.45 -3.037 1.572 1 95.69 81 GLU A N 1
ATOM 622 C CA . GLU A 1 81 ? -0.582 -2.211 0.739 1 95.69 81 GLU A CA 1
ATOM 623 C C . GLU A 1 81 ? -1.176 -0.82 0.531 1 95.69 81 GLU A C 1
ATOM 625 O O . GLU A 1 81 ? -0.443 0.151 0.33 1 95.69 81 GLU A O 1
ATOM 630 N N . ASN A 1 82 ? -2.514 -0.786 0.568 1 97.75 82 ASN A N 1
ATOM 631 C CA . ASN A 1 82 ? -3.207 0.451 0.221 1 97.75 82 ASN A CA 1
ATOM 632 C C . ASN A 1 82 ? -3.725 1.172 1.463 1 97.75 82 ASN A C 1
ATOM 634 O O . ASN A 1 82 ? -4.078 2.35 1.399 1 97.75 82 ASN A O 1
ATOM 638 N N . HIS A 1 83 ? -3.719 0.49 2.564 1 97.88 83 HIS A N 1
ATOM 639 C CA . HIS A 1 83 ? -4.43 0.994 3.734 1 97.88 83 HIS A CA 1
ATOM 640 C C . HIS A 1 83 ? -3.717 2.199 4.336 1 97.88 83 HIS A C 1
ATOM 642 O O . HIS A 1 83 ? -4.355 3.201 4.668 1 97.88 83 HIS A O 1
ATOM 648 N N . THR A 1 84 ? -2.389 2.064 4.383 1 96.19 84 THR A N 1
ATOM 649 C CA . THR A 1 84 ? -1.627 3.162 4.969 1 96.19 84 THR A CA 1
ATOM 650 C C . THR A 1 84 ? -1.805 4.438 4.152 1 96.19 84 THR A C 1
ATOM 652 O O . THR A 1 84 ? -2.229 5.469 4.684 1 96.19 84 THR A O 1
ATOM 655 N N . PRO A 1 85 ? -1.524 4.383 2.816 1 97.62 85 PRO A N 1
ATOM 656 C CA . PRO A 1 85 ? -1.734 5.613 2.049 1 97.62 85 PRO A CA 1
ATOM 657 C C . PRO A 1 85 ? -3.182 6.102 2.098 1 97.62 85 PRO A C 1
ATOM 659 O O . PRO A 1 85 ? -3.43 7.309 2.156 1 97.62 85 PRO A O 1
ATOM 662 N N . PHE A 1 86 ? -4.156 5.227 2.109 1 98.25 86 PHE A N 1
ATOM 663 C CA . PHE A 1 86 ? -5.566 5.578 2.188 1 98.25 86 PHE A CA 1
ATOM 664 C C . PHE A 1 86 ? -5.863 6.348 3.471 1 98.25 86 PHE A C 1
ATOM 666 O O . PHE A 1 86 ? -6.477 7.418 3.434 1 98.25 86 PHE A O 1
ATOM 673 N N . LEU A 1 87 ? -5.383 5.789 4.562 1 97.75 87 LEU A N 1
ATOM 674 C CA . LEU A 1 87 ? -5.668 6.395 5.859 1 97.75 87 LEU A CA 1
ATOM 675 C C . LEU A 1 87 ? -5.082 7.801 5.945 1 97.75 87 LEU A C 1
ATOM 677 O O . LEU A 1 87 ? -5.746 8.727 6.414 1 97.75 87 LEU A O 1
ATOM 681 N N . PHE A 1 88 ? -3.893 7.93 5.488 1 97.12 88 PHE A N 1
ATOM 682 C CA . PHE A 1 88 ? -3.25 9.242 5.52 1 97.12 88 PHE A CA 1
ATOM 683 C C . PHE A 1 88 ? -4.043 10.25 4.691 1 97.12 88 PHE A C 1
ATOM 685 O O . PHE A 1 88 ? -4.371 11.328 5.18 1 97.12 88 PHE A O 1
ATOM 692 N N . ALA A 1 89 ? -4.336 9.883 3.49 1 98.25 89 ALA A N 1
ATOM 693 C CA . ALA A 1 89 ? -5.039 10.797 2.59 1 98.25 89 ALA A CA 1
ATOM 694 C C . ALA A 1 89 ? -6.414 11.156 3.139 1 98.25 89 ALA A C 1
ATOM 696 O O . ALA A 1 89 ? -6.84 12.312 3.053 1 98.25 89 ALA A O 1
ATOM 697 N N . LEU A 1 90 ? -7.105 10.156 3.684 1 98.19 90 LEU A N 1
ATOM 698 C CA . LEU A 1 90 ? -8.43 10.367 4.254 1 98.19 90 LEU A CA 1
ATOM 699 C C . LEU A 1 90 ? -8.391 11.398 5.375 1 98.19 90 LEU A C 1
ATOM 701 O O . LEU A 1 90 ? -9.18 12.336 5.391 1 98.19 90 LEU A O 1
ATOM 705 N N . LEU A 1 91 ? -7.43 11.234 6.281 1 96 91 LEU A N 1
ATOM 706 C CA . LEU A 1 91 ? -7.34 12.086 7.461 1 96 91 LEU A CA 1
ATOM 707 C C . LEU A 1 91 ? -6.957 13.508 7.078 1 96 91 LEU A C 1
ATOM 709 O O . LEU A 1 91 ? -7.477 14.469 7.641 1 96 91 LEU A O 1
ATOM 713 N N . VAL A 1 92 ? -6.102 13.625 6.07 1 94.56 92 VAL A N 1
ATOM 714 C CA . VAL A 1 92 ? -5.656 14.953 5.656 1 94.56 92 VAL A CA 1
ATOM 715 C C . VAL A 1 92 ? -6.762 15.641 4.855 1 94.56 92 V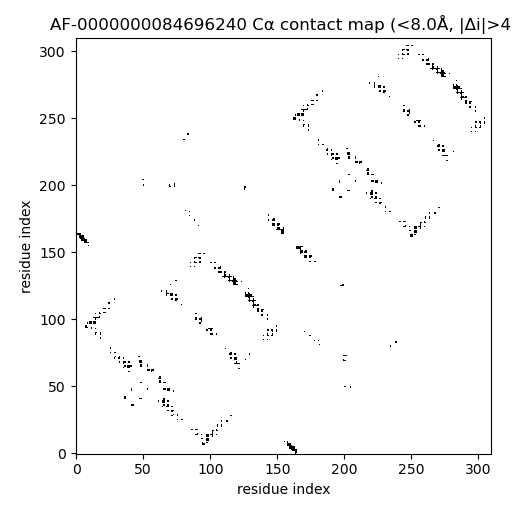AL A C 1
ATOM 717 O O . VAL A 1 92 ? -7.121 16.781 5.141 1 94.56 92 VAL A O 1
ATOM 720 N N . ALA A 1 93 ? -7.363 14.969 3.922 1 96 93 ALA A N 1
ATOM 721 C CA . ALA A 1 93 ? -8.422 15.539 3.094 1 96 93 ALA A CA 1
ATOM 722 C C . ALA A 1 93 ? -9.641 15.898 3.939 1 96 93 ALA A C 1
ATOM 724 O O . ALA A 1 93 ? -10.375 16.844 3.617 1 96 93 ALA A O 1
ATOM 725 N N . GLY A 1 94 ? -9.898 15.172 5.008 1 95.25 94 GLY A N 1
ATOM 726 C CA . GLY A 1 94 ? -11.07 15.359 5.848 1 95.25 94 GLY A CA 1
ATOM 727 C C . GLY A 1 94 ? -11.031 16.641 6.66 1 95.25 94 GLY A C 1
ATOM 728 O O . GLY A 1 94 ? -12.047 17.062 7.207 1 95.25 94 GLY A O 1
ATOM 729 N N . VAL A 1 95 ? -9.836 17.219 6.758 1 89.94 95 VAL A N 1
ATOM 730 C CA . VAL A 1 95 ? -9.711 18.422 7.559 1 89.94 95 VAL A CA 1
ATOM 731 C C . VAL A 1 95 ? -10.5 19.562 6.914 1 89.94 95 VAL A C 1
ATOM 733 O O . VAL A 1 95 ? -11.211 20.297 7.602 1 89.94 95 VAL A O 1
ATOM 736 N N . ARG A 1 96 ? -10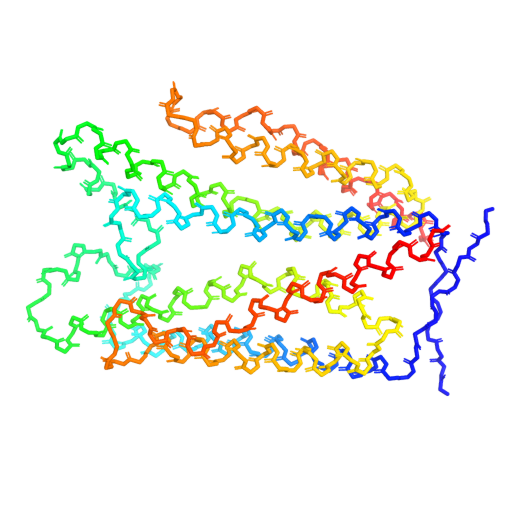.477 19.75 5.621 1 90.69 96 ARG A N 1
ATOM 737 C CA . ARG A 1 96 ? -11.148 20.844 4.938 1 90.69 96 ARG A CA 1
ATOM 738 C C . ARG A 1 96 ? -12.5 20.406 4.391 1 90.69 96 ARG A C 1
ATOM 740 O O . ARG A 1 96 ? -13.445 21.188 4.336 1 90.69 96 ARG A O 1
ATOM 747 N N . LYS A 1 97 ? -12.547 19.172 4.031 1 94.75 97 LYS A N 1
ATOM 748 C CA . LYS A 1 97 ? -13.773 18.641 3.439 1 94.75 97 LYS A CA 1
ATOM 749 C C . LYS A 1 97 ? -14.195 17.328 4.121 1 94.75 97 LYS A C 1
ATOM 751 O O . LYS A 1 97 ? -14.219 16.281 3.488 1 94.75 97 LYS A O 1
ATOM 756 N N . PRO A 1 98 ? -14.656 17.391 5.34 1 95.31 98 PRO A N 1
ATOM 757 C CA . PRO A 1 98 ? -14.883 16.188 6.141 1 95.31 98 PRO A CA 1
ATOM 758 C C . PRO A 1 98 ? -16 15.312 5.594 1 95.31 98 PRO A C 1
ATOM 760 O O . PRO A 1 98 ? -15.898 14.086 5.59 1 95.31 98 PRO A O 1
ATOM 763 N N . VAL A 1 99 ? -17.078 15.938 5.09 1 97.38 99 VAL A N 1
ATOM 764 C CA . VAL A 1 99 ? -18.203 15.141 4.621 1 97.38 99 VAL A CA 1
ATOM 765 C C . VAL A 1 99 ? -17.812 14.398 3.346 1 97.38 99 VAL A C 1
ATOM 767 O O . VAL A 1 99 ? -18.016 13.18 3.242 1 97.38 99 VAL A O 1
ATOM 770 N N . ALA A 1 100 ? -17.234 15.102 2.422 1 98 100 ALA A N 1
ATOM 771 C CA . ALA A 1 100 ? -16.797 14.469 1.177 1 98 100 ALA A CA 1
ATOM 772 C C . ALA A 1 100 ? -15.781 13.367 1.445 1 98 100 ALA A C 1
ATOM 774 O O . ALA A 1 100 ? -15.883 12.273 0.883 1 98 100 ALA A O 1
ATOM 775 N N . ALA A 1 101 ? -14.812 13.641 2.271 1 98.19 101 ALA A N 1
ATOM 776 C CA . ALA A 1 101 ? -13.789 12.656 2.619 1 98.19 101 ALA A CA 1
ATOM 777 C C . ALA A 1 101 ? -14.406 11.43 3.281 1 98.19 101 ALA A C 1
ATOM 779 O O . ALA A 1 101 ? -14.078 10.297 2.936 1 98.19 101 ALA A O 1
ATOM 780 N N . ALA A 1 102 ? -15.305 11.648 4.184 1 98.38 102 ALA A N 1
ATOM 781 C CA . ALA A 1 102 ? -15.93 10.539 4.906 1 98.38 102 ALA A CA 1
ATOM 782 C C . ALA A 1 102 ? -16.719 9.648 3.959 1 98.38 102 ALA A C 1
ATOM 784 O O . ALA A 1 102 ? -16.672 8.422 4.059 1 98.38 102 ALA A O 1
ATOM 785 N N . VAL A 1 103 ? -17.484 10.281 3.072 1 98.62 103 VAL A N 1
ATOM 786 C CA . VAL A 1 103 ? -18.266 9.516 2.1 1 98.62 103 VAL A CA 1
ATOM 787 C C . VAL A 1 103 ? -17.328 8.688 1.229 1 98.62 103 VAL A C 1
ATOM 789 O O . VAL A 1 103 ? -17.547 7.492 1.031 1 98.62 103 VAL A O 1
ATOM 792 N N . MET A 1 104 ? -16.266 9.289 0.782 1 98.69 104 MET A N 1
ATOM 793 C CA . MET A 1 104 ? -15.297 8.578 -0.035 1 98.69 104 MET A CA 1
ATOM 794 C C . MET A 1 104 ? -14.641 7.453 0.759 1 98.69 104 MET A C 1
ATOM 796 O O . MET A 1 104 ? -14.414 6.359 0.231 1 98.69 104 MET A O 1
ATOM 800 N N . GLY A 1 105 ? -14.336 7.746 2.008 1 98.75 105 GLY A N 1
ATOM 801 C CA . GLY A 1 105 ? -13.766 6.707 2.855 1 98.75 105 GLY A CA 1
ATOM 802 C C . GLY A 1 105 ? -14.68 5.508 3.02 1 98.75 105 GLY A C 1
ATOM 803 O O . GLY A 1 105 ? -14.227 4.363 2.963 1 98.75 105 GLY A O 1
ATOM 804 N N . GLY A 1 106 ? -15.914 5.777 3.279 1 98.69 106 GLY A N 1
ATOM 805 C CA . GLY A 1 106 ? -16.875 4.691 3.361 1 98.69 106 GLY A CA 1
ATOM 806 C C . GLY A 1 106 ? -16.984 3.889 2.078 1 98.69 106 GLY A C 1
ATOM 807 O O . GLY A 1 106 ? -16.984 2.656 2.107 1 98.69 106 GLY A O 1
ATOM 808 N N . LEU A 1 107 ? -17.078 4.586 0.97 1 98.75 107 LEU A N 1
ATOM 809 C CA . LEU A 1 107 ? -17.172 3.926 -0.327 1 98.75 107 LEU A CA 1
ATOM 810 C C . LEU A 1 107 ? -15.906 3.113 -0.609 1 98.75 107 LEU A C 1
ATOM 812 O O . LEU A 1 107 ? -15.977 2.025 -1.188 1 98.75 107 LEU A O 1
ATOM 816 N N . TRP A 1 108 ? -14.766 3.66 -0.257 1 98.81 108 TRP A N 1
ATOM 817 C CA . TRP A 1 108 ? -13.508 2.938 -0.424 1 98.81 108 TRP A CA 1
ATOM 818 C C . TRP A 1 108 ? -13.547 1.603 0.314 1 98.81 108 TRP A C 1
ATOM 820 O O . TRP A 1 108 ? -13.164 0.568 -0.241 1 98.81 108 TRP A O 1
ATOM 830 N N . SER A 1 109 ? -14.062 1.605 1.523 1 98.81 109 SER A N 1
ATOM 831 C CA . SER A 1 109 ? -14.141 0.383 2.316 1 98.81 109 SER A CA 1
ATOM 832 C C . SER A 1 109 ? -15.07 -0.638 1.669 1 98.81 109 SER A C 1
ATOM 834 O O . SER A 1 109 ? -14.758 -1.83 1.63 1 98.81 109 SER A O 1
ATOM 836 N N . VAL A 1 110 ? -16.156 -0.166 1.175 1 98.75 110 VAL A N 1
ATOM 837 C CA . VAL A 1 110 ? -17.078 -1.057 0.49 1 98.75 110 VAL A CA 1
ATOM 838 C C . VAL A 1 110 ? -16.406 -1.68 -0.726 1 98.75 110 VAL A C 1
ATOM 840 O O . VAL A 1 110 ? -16.5 -2.891 -0.945 1 98.75 110 VAL A O 1
ATOM 843 N N . ALA A 1 111 ? -15.758 -0.892 -1.478 1 98.69 111 ALA A N 1
ATOM 844 C CA . ALA A 1 111 ? -15.055 -1.373 -2.66 1 98.69 111 ALA A CA 1
ATOM 845 C C . ALA A 1 111 ? -13.992 -2.404 -2.283 1 98.69 111 ALA A C 1
ATOM 847 O O . ALA A 1 111 ? -13.805 -3.395 -2.992 1 98.69 111 ALA A O 1
ATOM 848 N N . ARG A 1 112 ? -13.312 -2.15 -1.175 1 98.69 112 ARG A N 1
ATOM 849 C CA . ARG A 1 112 ? -12.266 -3.068 -0.74 1 98.69 112 ARG A CA 1
ATOM 850 C C . ARG A 1 112 ? -12.852 -4.406 -0.309 1 98.69 112 ARG A C 1
ATOM 852 O O . ARG A 1 112 ? -12.25 -5.457 -0.526 1 98.69 112 ARG A O 1
ATOM 859 N N . ILE A 1 113 ? -13.984 -4.359 0.342 1 98.62 113 ILE A N 1
ATOM 860 C CA . ILE A 1 113 ? -14.68 -5.59 0.694 1 98.62 113 ILE A CA 1
ATOM 861 C C . ILE A 1 113 ? -15.078 -6.34 -0.576 1 98.62 113 ILE A C 1
ATOM 863 O O . ILE A 1 113 ? -14.844 -7.543 -0.693 1 98.62 113 ILE A O 1
ATOM 867 N N . MET A 1 114 ? -15.641 -5.617 -1.567 1 98.56 114 MET A N 1
ATOM 868 C CA . MET A 1 114 ? -16 -6.227 -2.844 1 98.56 114 MET A CA 1
ATOM 869 C C . MET A 1 114 ? -14.781 -6.832 -3.525 1 98.56 114 MET A C 1
ATOM 871 O O . MET A 1 114 ? -14.859 -7.922 -4.094 1 98.56 114 MET A O 1
ATOM 875 N N . TYR A 1 115 ? -13.68 -6.129 -3.453 1 98.19 115 TYR A N 1
ATOM 876 C CA . TYR A 1 115 ? -12.422 -6.598 -4.031 1 98.19 115 TYR A CA 1
ATOM 877 C C . TYR A 1 115 ? -12 -7.93 -3.418 1 98.19 115 TYR A C 1
ATOM 879 O O . TYR A 1 115 ? -11.75 -8.898 -4.137 1 98.19 115 TYR A O 1
ATOM 887 N N . ALA A 1 116 ? -12.023 -7.992 -2.154 1 97.62 116 ALA A N 1
ATOM 888 C CA . ALA A 1 116 ? -11.555 -9.18 -1.443 1 97.62 116 ALA A CA 1
ATOM 889 C C . ALA A 1 116 ? -12.516 -10.344 -1.631 1 97.62 116 ALA A C 1
ATOM 891 O O . ALA A 1 116 ? -12.086 -11.477 -1.866 1 97.62 116 ALA A O 1
ATOM 892 N N . VAL A 1 117 ? -13.812 -10.086 -1.511 1 97.94 117 VAL A N 1
ATOM 893 C CA . VAL A 1 117 ? -14.812 -11.141 -1.7 1 97.94 117 VAL A CA 1
ATOM 894 C C . VAL A 1 117 ? -14.766 -11.633 -3.145 1 97.94 117 VAL A C 1
ATOM 896 O O . VAL A 1 117 ? -14.852 -12.836 -3.398 1 97.94 117 VAL A O 1
ATOM 899 N N . GLY A 1 118 ? -14.625 -10.727 -4.051 1 97.62 118 GLY A N 1
ATOM 900 C CA . GLY A 1 118 ? -14.477 -11.109 -5.445 1 97.62 118 GLY A CA 1
ATOM 901 C C . GLY A 1 118 ? -13.25 -11.969 -5.703 1 97.62 118 GLY A C 1
ATOM 902 O O . GLY A 1 118 ? -13.297 -12.891 -6.52 1 97.62 118 GLY A O 1
ATOM 903 N N . TYR A 1 119 ? -12.195 -11.664 -5.031 1 95.75 119 TYR A N 1
ATOM 904 C CA . TYR A 1 119 ? -10.945 -12.406 -5.184 1 95.75 119 TYR A CA 1
ATOM 905 C C . TYR A 1 119 ? -11.148 -13.883 -4.875 1 95.75 119 TYR A C 1
ATOM 907 O O . TYR A 1 119 ? -10.469 -14.742 -5.441 1 95.75 119 TYR A O 1
ATOM 915 N N . THR A 1 120 ? -12.062 -14.141 -3.977 1 97.38 120 THR A N 1
ATOM 916 C CA . THR A 1 120 ? -12.25 -15.516 -3.529 1 97.38 120 THR A CA 1
ATOM 917 C C . THR A 1 120 ? -13.523 -16.109 -4.129 1 97.38 120 THR A C 1
ATOM 919 O O . THR A 1 120 ? -14.117 -17.016 -3.557 1 97.38 120 THR A O 1
ATOM 922 N N . ASN A 1 121 ? -14 -15.539 -5.148 1 96.69 121 ASN A N 1
ATOM 923 C CA . ASN A 1 121 ? -15.094 -16.125 -5.906 1 96.69 121 ASN A CA 1
ATOM 924 C C . ASN A 1 121 ? -14.648 -17.391 -6.637 1 96.69 121 ASN A C 1
ATOM 926 O O . ASN A 1 121 ? -13.828 -17.328 -7.547 1 96.69 121 ASN A O 1
ATOM 930 N N . PRO A 1 122 ? -15.195 -18.578 -6.312 1 94.69 122 PRO A N 1
ATOM 931 C CA . PRO A 1 122 ? -14.727 -19.844 -6.898 1 94.69 122 PRO A CA 1
ATOM 932 C C . PRO A 1 122 ? -15.055 -19.953 -8.383 1 94.69 122 PRO A C 1
ATOM 934 O O . PRO A 1 122 ? -14.469 -20.797 -9.086 1 94.69 122 PRO A O 1
ATOM 937 N N . ASP A 1 123 ? -15.961 -19.172 -8.914 1 94.56 123 ASP A N 1
ATOM 938 C CA . ASP A 1 123 ? -16.391 -19.266 -10.305 1 94.56 123 ASP A CA 1
ATOM 939 C C . ASP A 1 123 ? -15.5 -18.422 -11.211 1 94.56 123 ASP A C 1
ATOM 941 O O . ASP A 1 123 ? -15.688 -18.391 -12.43 1 94.56 123 ASP A O 1
ATOM 945 N N . LYS A 1 124 ? -14.617 -17.703 -10.609 1 93.25 124 LYS A N 1
ATOM 946 C CA . LYS A 1 124 ? -13.711 -16.859 -11.375 1 93.25 124 LYS A CA 1
ATOM 947 C C . LYS A 1 124 ? -12.289 -17.406 -11.344 1 93.25 124 LYS A C 1
ATOM 949 O O . LYS A 1 124 ? -11.844 -17.922 -10.32 1 93.25 124 LYS A O 1
ATOM 954 N N . GLN A 1 125 ? -11.68 -17.25 -12.508 1 89.38 125 GLN A N 1
ATOM 955 C CA . GLN A 1 125 ? -10.328 -17.781 -12.625 1 89.38 125 GLN A CA 1
ATOM 956 C C . GLN A 1 125 ? -9.289 -16.688 -12.406 1 89.38 125 GLN A C 1
ATOM 958 O O . GLN A 1 125 ? -9.57 -15.5 -12.617 1 89.38 125 GLN A O 1
ATOM 963 N N . ASN A 1 126 ? -8.172 -17.047 -11.859 1 90.12 126 ASN A N 1
ATOM 964 C CA . ASN A 1 126 ? -6.992 -16.203 -11.719 1 90.12 126 ASN A CA 1
ATOM 965 C C . ASN A 1 126 ? -7.305 -14.945 -10.914 1 90.12 126 ASN A C 1
ATOM 967 O O . ASN A 1 126 ? -6.789 -13.867 -11.211 1 90.12 126 ASN A O 1
ATOM 971 N N . GLY A 1 127 ? -8.258 -15.125 -10.062 1 91.19 127 GLY A N 1
ATOM 972 C CA . GLY A 1 127 ? -8.555 -14.016 -9.172 1 91.19 127 GLY A CA 1
ATOM 973 C C . GLY A 1 127 ? -9.234 -12.852 -9.875 1 91.19 127 GLY A C 1
ATOM 974 O O . GLY A 1 127 ? -9.203 -11.727 -9.383 1 91.19 127 GLY A O 1
ATOM 975 N N . LYS A 1 128 ? -9.805 -13.031 -11 1 94.38 128 LYS A N 1
ATOM 976 C CA . LYS A 1 128 ? -10.375 -11.945 -11.789 1 94.38 128 LYS A CA 1
ATOM 977 C C . LYS A 1 128 ? -11.609 -11.367 -11.117 1 94.38 128 LYS A C 1
ATOM 979 O O . LYS A 1 128 ? -12.047 -10.266 -11.453 1 94.38 128 LYS A O 1
ATOM 984 N N . GLY A 1 129 ? -12.164 -12.102 -10.211 1 95.44 129 GLY A N 1
ATOM 985 C CA . GLY A 1 129 ? -13.312 -11.602 -9.469 1 95.44 129 GLY A CA 1
ATOM 986 C C . GLY A 1 129 ? -13.016 -10.344 -8.672 1 95.44 129 GLY A C 1
ATOM 987 O O . GLY A 1 129 ? -13.922 -9.578 -8.344 1 95.44 129 GLY A O 1
ATOM 988 N N . ARG A 1 130 ? -11.742 -10.156 -8.359 1 95.12 130 ARG A N 1
ATOM 989 C CA . ARG A 1 130 ? -11.336 -9.008 -7.566 1 95.12 130 ARG A CA 1
ATOM 990 C C . ARG A 1 130 ? -11.703 -7.699 -8.266 1 95.12 130 ARG A C 1
ATOM 992 O O . ARG A 1 130 ? -11.852 -6.66 -7.617 1 95.12 130 ARG A O 1
ATOM 999 N N . LEU A 1 131 ? -11.93 -7.711 -9.555 1 95.75 131 LEU A N 1
ATOM 1000 C CA . LEU A 1 131 ? -12.07 -6.496 -10.352 1 95.75 131 LEU A CA 1
ATOM 1001 C C . LEU A 1 131 ? -13.367 -5.773 -10.008 1 95.75 131 LEU A C 1
ATOM 1003 O O . LEU A 1 131 ? -13.516 -4.582 -10.297 1 95.75 131 LEU A O 1
ATOM 1007 N N . ILE A 1 132 ? -14.32 -6.438 -9.375 1 96.44 132 ILE A N 1
ATOM 1008 C CA . ILE A 1 132 ? -15.594 -5.828 -9.016 1 96.44 132 ILE A CA 1
ATOM 1009 C C . ILE A 1 132 ? -15.359 -4.715 -7.996 1 96.44 132 ILE A C 1
ATOM 1011 O O . ILE A 1 132 ? -16.172 -3.797 -7.871 1 96.44 132 ILE A O 1
ATOM 1015 N N . GLY A 1 133 ? -14.289 -4.738 -7.23 1 97.25 133 GLY A N 1
ATOM 1016 C CA . GLY A 1 133 ? -13.961 -3.738 -6.227 1 97.25 133 GLY A CA 1
ATOM 1017 C C . GLY A 1 133 ? -12.812 -2.832 -6.637 1 97.25 133 GLY A C 1
ATOM 1018 O O . GLY A 1 133 ? -12.305 -2.066 -5.82 1 97.25 133 GLY A O 1
ATOM 1019 N N . SER A 1 134 ? -12.398 -2.877 -7.902 1 96.12 134 SER A N 1
ATOM 1020 C CA . SER A 1 134 ? -11.195 -2.176 -8.344 1 96.12 134 SER A CA 1
ATOM 1021 C C . SER A 1 134 ? -11.414 -0.667 -8.367 1 96.12 134 SER A C 1
ATOM 1023 O O . SER A 1 134 ? -10.453 0.102 -8.453 1 96.12 134 SER A O 1
ATOM 1025 N N . TRP A 1 135 ? -12.648 -0.19 -8.25 1 97.19 135 TRP A N 1
ATOM 1026 C CA . TRP A 1 135 ? -12.922 1.243 -8.273 1 97.19 135 TRP A CA 1
ATOM 1027 C C . TRP A 1 135 ? -12.438 1.912 -6.988 1 97.19 135 TRP A C 1
ATOM 1029 O O . TRP A 1 135 ? -12.445 3.141 -6.883 1 97.19 135 TRP A O 1
ATOM 1039 N N . SER A 1 136 ? -11.977 1.157 -5.988 1 97.56 136 SER A N 1
ATOM 1040 C CA . SER A 1 136 ? -11.344 1.723 -4.801 1 97.56 136 SER A CA 1
ATOM 1041 C C . SER A 1 136 ? -10.117 2.555 -5.176 1 97.56 136 SER A C 1
ATOM 1043 O O . SER A 1 136 ? -9.828 3.561 -4.523 1 97.56 136 SER A O 1
ATOM 1045 N N . THR A 1 137 ? -9.398 2.104 -6.199 1 96.81 137 THR A N 1
ATOM 1046 C CA . THR A 1 137 ? -8.203 2.812 -6.637 1 96.81 137 THR A CA 1
ATOM 1047 C C . THR A 1 137 ? -8.539 4.242 -7.055 1 96.81 137 THR A C 1
ATOM 1049 O O . THR A 1 137 ? -7.812 5.18 -6.727 1 96.81 137 THR A O 1
ATOM 1052 N N . LEU A 1 138 ? -9.609 4.422 -7.754 1 97 138 LEU A N 1
ATOM 1053 C CA . LEU A 1 138 ? -10.047 5.746 -8.18 1 97 138 LEU A CA 1
ATOM 1054 C C . LEU A 1 138 ? -10.336 6.637 -6.973 1 97 138 LEU A C 1
ATOM 1056 O O . LEU A 1 138 ? -9.914 7.793 -6.938 1 97 138 LEU A O 1
ATOM 1060 N N . ILE A 1 139 ? -11.016 6.129 -6.031 1 98.25 139 ILE A N 1
ATOM 1061 C CA . ILE A 1 139 ? -11.336 6.883 -4.824 1 98.25 139 ILE A CA 1
ATOM 1062 C C . ILE A 1 139 ? -10.047 7.277 -4.105 1 98.25 139 ILE A C 1
ATOM 1064 O O . ILE A 1 139 ? -9.906 8.414 -3.643 1 98.25 139 ILE A O 1
ATOM 1068 N N . GLN A 1 140 ? -9.164 6.375 -4.039 1 97.62 140 GLN A N 1
ATOM 1069 C CA . GLN A 1 140 ? -7.895 6.621 -3.367 1 97.62 140 GLN A CA 1
ATOM 1070 C C . GLN A 1 140 ? -7.117 7.742 -4.051 1 97.62 140 GLN A C 1
ATOM 1072 O O . GLN A 1 140 ? -6.586 8.633 -3.381 1 97.62 140 GLN A O 1
ATOM 1077 N N . ILE A 1 141 ? -7.078 7.754 -5.352 1 97.69 141 ILE A N 1
ATOM 1078 C CA . ILE A 1 141 ? -6.371 8.781 -6.109 1 97.69 141 ILE A CA 1
ATOM 1079 C C . ILE A 1 141 ? -7.043 10.133 -5.895 1 97.69 141 ILE A C 1
ATOM 1081 O O . ILE A 1 141 ? -6.367 11.156 -5.75 1 97.69 141 ILE A O 1
ATOM 1085 N N . ILE A 1 142 ? -8.32 10.148 -5.891 1 98.25 142 ILE A N 1
ATOM 1086 C CA . ILE A 1 142 ? -9.055 11.383 -5.637 1 98.25 142 ILE A CA 1
ATOM 1087 C C . ILE A 1 142 ? -8.703 11.914 -4.25 1 98.25 142 ILE A C 1
ATOM 1089 O O . ILE A 1 142 ? -8.445 13.109 -4.086 1 98.25 142 ILE A O 1
ATOM 1093 N N . LEU A 1 143 ? -8.648 11.023 -3.266 1 98.5 143 LEU A N 1
ATOM 1094 C CA . LEU A 1 143 ? -8.297 11.43 -1.91 1 98.5 143 LEU A CA 1
ATOM 1095 C C . LEU A 1 143 ? -6.879 11.992 -1.864 1 98.5 143 LEU A C 1
ATOM 1097 O O . LEU A 1 143 ? -6.609 12.953 -1.143 1 98.5 143 LEU A O 1
ATOM 1101 N N . TYR A 1 144 ? -5.953 11.383 -2.611 1 98.19 144 TYR A N 1
ATOM 1102 C CA . TYR A 1 144 ? -4.602 11.922 -2.707 1 98.19 144 TYR A CA 1
ATOM 1103 C C . TYR A 1 144 ? -4.621 13.352 -3.23 1 98.19 144 TYR A C 1
ATOM 1105 O O . TYR A 1 144 ? -3.943 14.227 -2.686 1 98.19 144 TYR A O 1
ATOM 1113 N N . GLY A 1 145 ? -5.387 13.539 -4.301 1 98 145 GLY A N 1
ATOM 1114 C CA . GLY A 1 145 ? -5.508 14.867 -4.875 1 98 145 GLY A CA 1
ATOM 1115 C C . GLY A 1 145 ? -6.078 15.891 -3.904 1 98 145 GLY A C 1
ATOM 1116 O O . GLY A 1 145 ? -5.59 17.016 -3.824 1 98 145 GLY A O 1
ATOM 1117 N N . MET A 1 146 ? -7.094 15.492 -3.213 1 97.31 146 MET A N 1
ATOM 1118 C CA . MET A 1 146 ? -7.695 16.375 -2.215 1 97.31 146 MET A CA 1
ATOM 1119 C C . MET A 1 146 ? -6.691 16.734 -1.123 1 97.31 146 MET A C 1
ATOM 1121 O O . MET A 1 146 ? -6.586 17.891 -0.721 1 97.31 146 MET A O 1
ATOM 1125 N N . ALA A 1 147 ? -6.004 15.719 -0.649 1 96.81 147 ALA A N 1
ATOM 1126 C CA . ALA A 1 147 ? -4.992 15.953 0.38 1 96.81 147 ALA A CA 1
ATOM 1127 C C . ALA A 1 147 ? -3.91 16.906 -0.119 1 96.81 147 ALA A C 1
ATOM 1129 O O . ALA A 1 147 ? -3.521 17.828 0.588 1 96.81 147 ALA A O 1
ATOM 1130 N N . GLY A 1 148 ? -3.424 16.688 -1.322 1 96.44 148 GLY A N 1
ATOM 1131 C CA . GLY A 1 148 ? -2.422 17.562 -1.903 1 96.44 148 GLY A CA 1
ATOM 1132 C C . GLY A 1 148 ? -2.906 19 -2.078 1 96.44 148 GLY A C 1
ATOM 1133 O O . GLY A 1 148 ? -2.168 19.938 -1.809 1 96.44 148 GLY A O 1
ATOM 1134 N N . TRP A 1 149 ? -4.137 19.109 -2.557 1 95.38 149 TRP A N 1
ATOM 1135 C CA . TRP A 1 149 ? -4.727 20.422 -2.771 1 95.38 149 TRP A CA 1
ATOM 1136 C C . TRP A 1 149 ? -4.852 21.188 -1.457 1 95.38 149 TRP A C 1
ATOM 1138 O O . TRP A 1 149 ? -4.508 22.359 -1.383 1 95.38 149 TRP A O 1
ATOM 1148 N N . ASP A 1 150 ? -5.312 20.531 -0.411 1 90.94 150 ASP A N 1
ATOM 1149 C CA . ASP A 1 150 ? -5.453 21.156 0.904 1 90.94 150 ASP A CA 1
ATOM 1150 C C . ASP A 1 150 ? -4.094 21.562 1.466 1 90.94 150 ASP A C 1
ATOM 1152 O O . ASP A 1 150 ? -3.959 22.625 2.07 1 90.94 150 ASP A O 1
ATOM 1156 N N . ALA A 1 151 ? -3.119 20.688 1.25 1 92.94 151 ALA A N 1
ATOM 1157 C CA . ALA A 1 151 ? -1.764 21 1.696 1 92.94 151 ALA A CA 1
ATOM 1158 C C . ALA A 1 151 ? -1.223 22.25 0.991 1 92.94 151 ALA A C 1
ATOM 1160 O O . ALA A 1 151 ? -0.639 23.125 1.629 1 92.94 151 ALA A O 1
ATOM 1161 N N . TYR A 1 152 ? -1.448 22.312 -0.283 1 93.12 152 TYR A N 1
ATOM 1162 C CA . TYR A 1 152 ? -1.001 23.453 -1.075 1 93.12 152 TYR A CA 1
ATOM 1163 C C . TYR A 1 152 ? -1.675 24.734 -0.609 1 93.12 152 TYR A C 1
ATOM 1165 O O . TYR A 1 152 ? -1.029 25.781 -0.511 1 93.12 152 TYR A O 1
ATOM 1173 N N . LYS A 1 153 ? -2.916 24.703 -0.253 1 90.25 153 LYS A N 1
ATOM 1174 C CA . LYS A 1 153 ? -3.68 25.891 0.15 1 90.25 153 LYS A CA 1
ATOM 1175 C C . LYS A 1 153 ? -3.248 26.375 1.529 1 90.25 153 LYS A C 1
ATOM 1177 O O . LYS A 1 153 ? -3.551 27.5 1.915 1 90.25 153 LYS A O 1
ATOM 1182 N N . MET A 1 154 ? -2.623 25.594 2.252 1 85.56 154 MET A N 1
ATOM 1183 C CA . MET A 1 154 ? -2.1 25.984 3.555 1 85.56 154 MET A CA 1
ATOM 1184 C C . MET A 1 154 ? -0.907 26.922 3.395 1 85.56 154 MET A C 1
ATOM 1186 O O . MET A 1 154 ? -0.519 27.609 4.344 1 85.56 154 MET A O 1
ATOM 1190 N N . LEU A 1 155 ? -0.286 26.828 2.23 1 86.31 155 LEU A N 1
ATOM 1191 C CA . LEU A 1 155 ? 0.933 27.594 2.008 1 86.31 155 LEU A CA 1
ATOM 1192 C C . LEU A 1 155 ? 0.604 29.031 1.61 1 86.31 155 LEU A C 1
ATOM 1194 O O . LEU A 1 155 ? 1.325 29.969 1.978 1 86.31 155 LEU A O 1
ATOM 1198 N N . MET B 1 1 ? -19.328 22.578 20.828 1 43.94 1 MET B N 1
ATOM 1199 C CA . MET B 1 1 ? -18.469 21.406 21.047 1 43.94 1 MET B CA 1
ATOM 1200 C C . MET B 1 1 ? -17.016 21.75 20.781 1 43.94 1 MET B C 1
ATOM 1202 O O . MET B 1 1 ? -16.703 22.578 19.922 1 43.94 1 MET B O 1
ATOM 1206 N N . ALA B 1 2 ? -16.172 21.484 21.75 1 52.25 2 ALA B N 1
ATOM 1207 C CA . ALA B 1 2 ? -14.828 22.031 21.812 1 52.25 2 ALA B CA 1
ATOM 1208 C C . ALA B 1 2 ? -13.961 21.5 20.672 1 52.25 2 ALA B C 1
ATOM 1210 O O . ALA B 1 2 ? -13.953 20.297 20.406 1 52.25 2 ALA B O 1
ATOM 1211 N N . PHE B 1 3 ? -13.656 22.344 19.766 1 61.78 3 PHE B N 1
ATOM 1212 C CA . PHE B 1 3 ? -12.719 22.078 18.672 1 61.78 3 PHE B CA 1
ATOM 1213 C C . PHE B 1 3 ? -11.32 21.797 19.219 1 61.78 3 PHE B C 1
ATOM 1215 O O . PHE B 1 3 ? -10.938 22.328 20.266 1 61.78 3 PHE B O 1
ATOM 1222 N N . VAL B 1 4 ? -10.883 20.531 19.203 1 61.16 4 VAL B N 1
ATOM 1223 C CA . VAL B 1 4 ? -9.477 20.328 19.531 1 61.16 4 VAL B CA 1
ATOM 1224 C C . VAL B 1 4 ? -8.602 21.109 18.547 1 61.16 4 VAL B C 1
ATOM 1226 O O . VAL B 1 4 ? -8.859 21.094 17.344 1 61.16 4 VAL B O 1
ATOM 1229 N N . THR B 1 5 ? -7.863 22.203 19.141 1 73 5 THR B N 1
ATOM 1230 C CA . THR B 1 5 ? -7.039 23.047 18.266 1 73 5 THR B CA 1
ATOM 1231 C C . THR B 1 5 ? -5.578 22.609 18.328 1 73 5 THR B C 1
ATOM 1233 O O . THR B 1 5 ? -5.07 22.25 19.391 1 73 5 THR B O 1
ATOM 1236 N N . LEU B 1 6 ? -5.051 22.188 17.141 1 70.56 6 LEU B N 1
ATOM 1237 C CA . LEU B 1 6 ? -3.609 22.031 16.969 1 70.56 6 LEU B CA 1
ATOM 1238 C C . LEU B 1 6 ? -3.045 23.172 16.125 1 70.56 6 LEU B C 1
ATOM 1240 O O . LEU B 1 6 ? -3.572 23.469 15.055 1 70.56 6 LEU B O 1
ATOM 1244 N N . GLU B 1 7 ? -2.064 23.922 16.734 1 79.56 7 GLU B N 1
ATOM 1245 C CA . GLU B 1 7 ? -1.444 25.016 15.992 1 79.56 7 GLU B CA 1
ATOM 1246 C C . GLU B 1 7 ? -0.192 24.547 15.258 1 79.56 7 GLU B C 1
ATOM 1248 O O . GLU B 1 7 ? 0.679 23.906 15.859 1 79.56 7 GLU B O 1
ATOM 1253 N N . VAL B 1 8 ? -0.168 24.703 13.93 1 81.25 8 VAL B N 1
ATOM 1254 C CA . VAL B 1 8 ? 1.005 24.359 13.133 1 81.25 8 VAL B CA 1
ATOM 1255 C C . VAL B 1 8 ? 1.401 25.547 12.25 1 81.25 8 VAL B C 1
ATOM 1257 O O . VAL B 1 8 ? 0.56 26.375 11.898 1 81.25 8 VAL B O 1
ATOM 1260 N N . PRO B 1 9 ? 2.725 25.719 11.992 1 87.06 9 PRO B N 1
ATOM 1261 C CA . PRO B 1 9 ? 3.137 26.766 11.062 1 87.06 9 PRO B CA 1
ATOM 1262 C C . PRO B 1 9 ? 2.596 26.562 9.648 1 87.06 9 PRO B C 1
ATOM 1264 O O . PRO B 1 9 ? 2.299 25.422 9.258 1 87.06 9 PRO B O 1
ATOM 1267 N N . PRO B 1 10 ? 2.404 27.656 8.859 1 87.69 10 PRO B N 1
ATOM 1268 C CA . PRO B 1 10 ? 1.924 27.516 7.484 1 87.69 10 PRO B CA 1
ATOM 1269 C C . PRO B 1 10 ? 2.811 26.594 6.641 1 87.69 10 PRO B C 1
ATOM 1271 O O . PRO B 1 10 ? 2.32 25.922 5.73 1 87.69 10 PRO B O 1
ATOM 1274 N N . GLU B 1 11 ? 4.102 26.594 6.984 1 93.94 11 GLU B N 1
ATOM 1275 C CA . GLU B 1 11 ? 5.051 25.781 6.238 1 93.94 11 GLU B CA 1
ATOM 1276 C C . GLU B 1 11 ? 4.762 24.297 6.426 1 93.94 11 GLU B C 1
ATOM 1278 O O . GLU B 1 11 ? 5.285 23.453 5.688 1 93.94 11 GLU B O 1
ATOM 1283 N N . TYR B 1 12 ? 3.859 24 7.34 1 94.12 12 TYR B N 1
ATOM 1284 C CA . TYR B 1 12 ? 3.482 22.609 7.539 1 94.12 12 TYR B CA 1
ATOM 1285 C C . TYR B 1 12 ? 2.797 22.047 6.301 1 94.12 12 TYR B C 1
ATOM 1287 O O . TYR B 1 12 ? 2.795 20.844 6.078 1 94.12 12 TYR B O 1
ATOM 1295 N N . GLY B 1 13 ? 2.195 22.859 5.512 1 94.25 13 GLY B N 1
ATOM 1296 C CA . GLY B 1 13 ? 1.676 22.438 4.223 1 94.25 13 GLY B CA 1
ATOM 1297 C C . GLY B 1 13 ? 2.711 21.734 3.365 1 94.25 13 GLY B C 1
ATOM 1298 O O . GLY B 1 13 ? 2.375 20.844 2.586 1 94.25 13 GLY B O 1
ATOM 1299 N N . LEU B 1 14 ? 3.98 22.156 3.508 1 96.88 14 LEU B N 1
ATOM 1300 C CA . LEU B 1 14 ? 5.059 21.516 2.768 1 96.88 14 LEU B CA 1
ATOM 1301 C C . LEU B 1 14 ? 5.27 20.078 3.25 1 96.88 14 LEU B C 1
ATOM 1303 O O . LEU B 1 14 ? 5.605 19.203 2.459 1 96.88 14 LEU B O 1
ATOM 1307 N N . VAL B 1 15 ? 5.062 19.859 4.523 1 97.38 15 VAL B N 1
ATOM 1308 C CA . VAL B 1 15 ? 5.172 18.516 5.109 1 97.38 15 VAL B CA 1
ATOM 1309 C C . VAL B 1 15 ? 4.074 17.625 4.551 1 97.38 15 VAL B C 1
ATOM 1311 O O . VAL B 1 15 ? 4.344 16.484 4.133 1 97.38 15 VAL B O 1
ATOM 1314 N N . LEU B 1 16 ? 2.881 18.172 4.496 1 96.81 16 LEU B N 1
ATOM 1315 C CA . LEU B 1 16 ? 1.751 17.406 3.984 1 96.81 16 LEU B CA 1
ATOM 1316 C C . LEU B 1 16 ? 1.916 17.125 2.496 1 96.81 16 LEU B C 1
ATOM 1318 O O . LEU B 1 16 ? 1.506 16.062 2.012 1 96.81 16 LEU B O 1
ATOM 1322 N N . LEU B 1 17 ? 2.523 18.016 1.787 1 97.62 17 LEU B N 1
ATOM 1323 C CA . LEU B 1 17 ? 2.787 17.781 0.371 1 97.62 17 LEU B CA 1
ATOM 1324 C C . LEU B 1 17 ? 3.82 16.672 0.184 1 97.62 17 LEU B C 1
ATOM 1326 O O . LEU B 1 17 ? 3.674 15.82 -0.696 1 97.62 17 LEU B O 1
ATOM 1330 N N . ALA B 1 18 ? 4.855 16.719 0.992 1 98.44 18 ALA B N 1
ATOM 1331 C CA . ALA B 1 18 ? 5.852 15.648 0.939 1 98.44 18 ALA B CA 1
ATOM 1332 C C . ALA B 1 18 ? 5.227 14.297 1.272 1 98.44 18 ALA B C 1
ATOM 1334 O O . ALA B 1 18 ? 5.488 13.305 0.594 1 98.44 18 ALA B O 1
ATOM 1335 N N . ALA B 1 19 ? 4.402 14.258 2.293 1 98.44 19 ALA B N 1
ATOM 1336 C CA . ALA B 1 19 ? 3.697 13.031 2.666 1 98.44 19 ALA B CA 1
ATOM 1337 C C . ALA B 1 19 ? 2.805 12.547 1.528 1 98.44 19 ALA B C 1
ATOM 1339 O O . ALA B 1 19 ? 2.83 11.367 1.172 1 98.44 19 ALA B O 1
ATOM 1340 N N . THR B 1 20 ? 2.055 13.484 0.986 1 98.06 20 THR B N 1
ATOM 1341 C CA . THR B 1 20 ? 1.156 13.133 -0.109 1 98.06 20 THR B CA 1
ATOM 1342 C C . THR B 1 20 ? 1.944 12.609 -1.307 1 98.06 20 THR B C 1
ATOM 1344 O O . THR B 1 20 ? 1.532 11.648 -1.953 1 98.06 20 THR B O 1
ATOM 1347 N N . GLY B 1 21 ? 3.023 13.289 -1.619 1 98.25 21 GLY B N 1
ATOM 1348 C CA . GLY B 1 21 ? 3.887 12.797 -2.68 1 98.25 21 GLY B CA 1
ATOM 1349 C C . GLY B 1 21 ? 4.309 11.352 -2.482 1 98.25 21 GLY B C 1
ATOM 1350 O O . GLY B 1 21 ? 4.355 10.578 -3.439 1 98.25 21 GLY B O 1
ATOM 1351 N N . SER B 1 22 ? 4.602 10.969 -1.27 1 98.44 22 SER B N 1
ATOM 1352 C CA . SER B 1 22 ? 5.047 9.609 -0.989 1 98.44 22 SER B CA 1
ATOM 1353 C C . SER B 1 22 ? 3.92 8.609 -1.205 1 98.44 22 SER B C 1
ATOM 1355 O O . SER B 1 22 ? 4.172 7.434 -1.49 1 98.44 22 SER B O 1
ATOM 1357 N N . LEU B 1 23 ? 2.654 9.039 -1.052 1 98.19 23 LEU B N 1
ATOM 1358 C CA . LEU B 1 23 ? 1.523 8.164 -1.349 1 98.19 23 L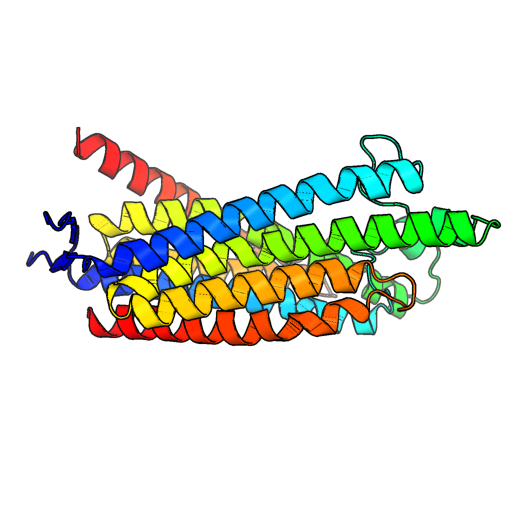EU B CA 1
ATOM 1359 C C . LEU B 1 23 ? 1.477 7.824 -2.834 1 98.19 23 LEU B C 1
ATOM 1361 O O . LEU B 1 23 ? 1.21 6.676 -3.201 1 98.19 23 LEU B O 1
ATOM 1365 N N . PHE B 1 24 ? 1.756 8.797 -3.648 1 97.81 24 PHE B N 1
ATOM 1366 C CA . PHE B 1 24 ? 1.794 8.57 -5.086 1 97.81 24 PHE B CA 1
ATOM 1367 C C . PHE B 1 24 ? 2.947 7.645 -5.457 1 97.81 24 PHE B C 1
ATOM 1369 O O . PHE B 1 24 ? 2.816 6.812 -6.359 1 97.81 24 PHE B O 1
ATOM 1376 N N . VAL B 1 25 ? 4.059 7.832 -4.773 1 98.25 25 VAL B N 1
ATOM 1377 C CA . VAL B 1 25 ? 5.188 6.938 -5.02 1 98.25 25 VAL B CA 1
ATOM 1378 C C . VAL B 1 25 ? 4.793 5.5 -4.688 1 98.25 25 VAL B C 1
ATOM 1380 O O . VAL B 1 25 ? 5.07 4.582 -5.461 1 98.25 25 VAL B O 1
ATOM 1383 N N . SER B 1 26 ? 4.145 5.32 -3.527 1 97.81 26 SER B N 1
ATOM 1384 C CA . SER B 1 26 ? 3.691 3.994 -3.115 1 97.81 26 SER B CA 1
ATOM 1385 C C . SER B 1 26 ? 2.803 3.357 -4.18 1 97.81 26 SER B C 1
ATOM 1387 O O . SER B 1 26 ? 3.021 2.209 -4.57 1 97.81 26 SER B O 1
ATOM 1389 N N . THR B 1 27 ? 1.869 4.117 -4.699 1 96.75 27 THR B N 1
ATOM 1390 C CA . THR B 1 27 ? 0.927 3.627 -5.699 1 96.75 27 THR B CA 1
ATOM 1391 C C . THR B 1 27 ? 1.645 3.314 -7.008 1 96.75 27 THR B C 1
ATOM 1393 O O . THR B 1 27 ? 1.377 2.291 -7.641 1 96.75 27 THR B O 1
ATOM 1396 N N . TRP B 1 28 ? 2.521 4.145 -7.398 1 97.31 28 TRP B N 1
ATOM 1397 C CA . TRP B 1 28 ? 3.277 3.943 -8.633 1 97.31 28 TRP B CA 1
ATOM 1398 C C . TRP B 1 28 ? 4.121 2.674 -8.555 1 97.31 28 TRP B C 1
ATOM 1400 O O . TRP B 1 28 ? 4.18 1.901 -9.516 1 97.31 28 TRP B O 1
ATOM 1410 N N . LEU B 1 29 ? 4.762 2.49 -7.469 1 97.81 29 LEU B N 1
ATOM 1411 C CA . LEU B 1 29 ? 5.566 1.287 -7.289 1 97.81 29 LEU B CA 1
ATOM 1412 C C . LEU B 1 29 ? 4.703 0.035 -7.41 1 97.81 29 LEU B C 1
ATOM 1414 O O . LEU B 1 29 ? 5.125 -0.958 -8.008 1 97.81 29 LEU B O 1
ATOM 1418 N N . GLY B 1 30 ? 3.512 0.082 -6.848 1 96.5 30 GLY B N 1
ATOM 1419 C CA . GLY B 1 30 ? 2.592 -1.034 -7 1 96.5 30 GLY B CA 1
ATOM 1420 C C . GLY B 1 30 ? 2.164 -1.26 -8.438 1 96.5 30 GLY B C 1
ATOM 1421 O O . GLY B 1 30 ? 2.094 -2.402 -8.898 1 96.5 30 GLY B O 1
ATOM 1422 N N . MET B 1 31 ? 1.938 -0.231 -9.125 1 95.62 31 MET B N 1
ATOM 1423 C CA . MET B 1 31 ? 1.488 -0.327 -10.516 1 95.62 31 MET B CA 1
ATOM 1424 C C . MET B 1 31 ? 2.596 -0.877 -11.406 1 95.62 31 MET B C 1
ATOM 1426 O O . MET B 1 31 ? 2.324 -1.604 -12.359 1 95.62 31 MET B O 1
ATOM 1430 N N . ARG B 1 32 ? 3.801 -0.537 -11.125 1 96.31 32 ARG B N 1
ATOM 1431 C CA . ARG B 1 32 ? 4.941 -0.973 -11.922 1 96.31 32 ARG B CA 1
ATOM 1432 C C . ARG B 1 32 ? 5.043 -2.494 -11.953 1 96.31 32 ARG B C 1
ATOM 1434 O O . ARG B 1 32 ? 5.543 -3.07 -12.922 1 96.31 32 ARG B O 1
ATOM 1441 N N . ILE B 1 33 ? 4.527 -3.145 -10.914 1 97.31 33 ILE B N 1
ATOM 1442 C CA . ILE B 1 33 ? 4.645 -4.594 -10.789 1 97.31 33 ILE B CA 1
ATOM 1443 C C . ILE B 1 33 ? 3.861 -5.277 -11.906 1 97.31 33 ILE B C 1
ATOM 1445 O O . ILE B 1 33 ? 4.273 -6.324 -12.406 1 97.31 33 ILE B O 1
ATOM 1449 N N . GLY B 1 34 ? 2.766 -4.609 -12.297 1 96.06 34 GLY B N 1
ATOM 1450 C CA . GLY B 1 34 ? 1.95 -5.199 -13.352 1 96.06 34 GLY B CA 1
ATOM 1451 C C . GLY B 1 34 ? 2.729 -5.484 -14.625 1 96.06 34 GLY B C 1
ATOM 1452 O O . GLY B 1 34 ? 2.582 -6.551 -15.219 1 96.06 34 GLY B O 1
ATOM 1453 N N . GLY B 1 35 ? 3.57 -4.578 -15.086 1 97.5 35 GLY B N 1
ATOM 1454 C CA . GLY B 1 35 ? 4.383 -4.781 -16.281 1 97.5 35 GLY B CA 1
ATOM 1455 C C . GLY B 1 35 ? 5.383 -5.91 -16.125 1 97.5 35 GLY B C 1
ATOM 1456 O O . GLY B 1 35 ? 5.578 -6.699 -17.047 1 97.5 35 GLY B O 1
ATOM 1457 N N . PHE B 1 36 ? 6.043 -6.02 -15.039 1 97.88 36 PHE B N 1
ATOM 1458 C CA . PHE B 1 36 ? 7.016 -7.07 -14.781 1 97.88 36 PHE B CA 1
ATOM 1459 C C . PHE B 1 36 ? 6.336 -8.43 -14.711 1 97.88 36 PHE B C 1
ATOM 1461 O O . PHE B 1 36 ? 6.883 -9.438 -15.172 1 97.88 36 PHE B O 1
ATOM 1468 N N . ARG B 1 37 ? 5.125 -8.43 -14.086 1 97.06 37 ARG B N 1
ATOM 1469 C CA . ARG B 1 37 ? 4.359 -9.672 -14 1 97.06 37 ARG B CA 1
ATOM 1470 C C . ARG B 1 37 ? 4.016 -10.195 -15.391 1 97.06 37 ARG B C 1
ATOM 1472 O O . ARG B 1 37 ? 4.176 -11.391 -15.664 1 97.06 37 ARG B O 1
ATOM 1479 N N . LYS B 1 38 ? 3.535 -9.305 -16.219 1 97.31 38 LYS B N 1
ATOM 1480 C CA . LYS B 1 38 ? 3.178 -9.688 -17.578 1 97.31 38 LYS B CA 1
ATOM 1481 C C . LYS B 1 38 ? 4.383 -10.242 -18.328 1 97.31 38 LYS B C 1
ATOM 1483 O O . LYS B 1 38 ? 4.289 -11.273 -19 1 97.31 38 LYS B O 1
ATOM 1488 N N . ALA B 1 39 ? 5.496 -9.633 -18.234 1 97.5 39 ALA B N 1
ATOM 1489 C CA . ALA B 1 39 ? 6.719 -10.07 -18.906 1 97.5 39 ALA B CA 1
ATOM 1490 C C . ALA B 1 39 ? 7.176 -11.43 -18.391 1 97.5 39 ALA B C 1
ATOM 1492 O O . ALA B 1 39 ? 7.684 -12.25 -19.156 1 97.5 39 ALA B O 1
ATOM 1493 N N . ALA B 1 40 ? 6.992 -11.672 -17.125 1 97.06 40 ALA B N 1
ATOM 1494 C CA . ALA B 1 40 ? 7.434 -12.914 -16.5 1 97.06 40 ALA B CA 1
ATOM 1495 C C . ALA B 1 40 ? 6.43 -14.039 -16.734 1 97.06 40 ALA B C 1
ATOM 1497 O O . ALA B 1 40 ? 6.766 -15.219 -16.609 1 97.06 40 ALA B O 1
ATOM 1498 N N . GLY B 1 41 ? 5.156 -13.625 -16.938 1 95.19 41 GLY B N 1
ATOM 1499 C CA . GLY B 1 41 ? 4.109 -14.609 -17.141 1 95.19 41 GLY B CA 1
ATOM 1500 C C . GLY B 1 41 ? 3.678 -15.289 -15.852 1 95.19 41 GLY B C 1
ATOM 1501 O O . GLY B 1 41 ? 3.342 -16.484 -15.852 1 95.19 41 GLY B O 1
ATOM 1502 N N . VAL B 1 42 ? 3.762 -14.617 -14.7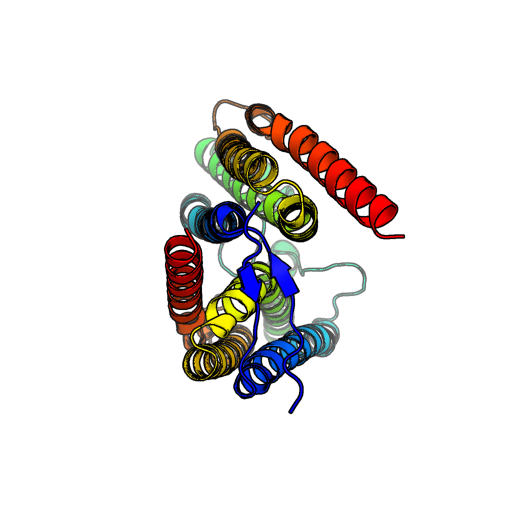5 1 93.75 42 VAL B N 1
ATOM 1503 C CA . VAL B 1 42 ? 3.32 -15.164 -13.469 1 93.75 42 VAL B CA 1
ATOM 1504 C C . VAL B 1 42 ? 1.855 -14.812 -13.227 1 93.75 42 VAL B C 1
ATOM 1506 O O . VAL B 1 42 ? 1.521 -13.641 -13.031 1 93.75 42 VAL B O 1
ATOM 1509 N N . PRO B 1 43 ? 0.991 -15.773 -13.211 1 92.19 43 PRO B N 1
ATOM 1510 C CA . PRO B 1 43 ? -0.431 -15.445 -13.094 1 92.19 43 PRO B CA 1
ATOM 1511 C C . PRO B 1 43 ? -0.828 -15.062 -11.664 1 92.19 43 PRO B C 1
ATOM 1513 O O . PRO B 1 43 ? -0.181 -15.484 -10.703 1 92.19 43 PRO B O 1
ATOM 1516 N N . TYR B 1 44 ? -1.892 -14.281 -11.547 1 91.81 44 TYR B N 1
ATOM 1517 C CA . TYR B 1 44 ? -2.52 -14.055 -10.25 1 91.81 44 TYR B CA 1
ATOM 1518 C C . TYR B 1 44 ? -3.064 -15.359 -9.68 1 91.81 44 TYR B C 1
ATOM 1520 O O . TYR B 1 44 ? -3.477 -16.25 -10.422 1 91.81 44 TYR B O 1
ATOM 1528 N N . PRO B 1 45 ? -3.008 -15.523 -8.383 1 93.19 45 PRO B N 1
ATOM 1529 C CA . PRO B 1 45 ? -2.689 -14.547 -7.344 1 93.19 45 PRO B CA 1
ATOM 1530 C C . PRO B 1 45 ? -1.259 -14.68 -6.828 1 93.19 45 PRO B C 1
ATOM 1532 O O . PRO B 1 45 ? -0.938 -14.172 -5.75 1 93.19 45 PRO B O 1
ATOM 1535 N N . HIS B 1 46 ? -0.402 -15.422 -7.57 1 91.19 46 HIS B N 1
ATOM 1536 C CA . HIS B 1 46 ? 0.949 -15.68 -7.086 1 91.19 46 HIS B CA 1
ATOM 1537 C C . HIS B 1 46 ? 1.753 -14.391 -6.977 1 91.19 46 HIS B C 1
ATOM 1539 O O . HIS B 1 46 ? 1.812 -13.609 -7.93 1 91.19 46 HIS B O 1
ATOM 1545 N N . GLN B 1 47 ? 2.406 -14.25 -5.883 1 90.5 47 GLN B N 1
ATOM 1546 C CA . GLN B 1 47 ? 3.1 -12.992 -5.625 1 90.5 47 GLN B CA 1
ATOM 1547 C C . GLN B 1 47 ? 4.551 -13.055 -6.102 1 90.5 47 GLN B C 1
ATOM 1549 O O . GLN B 1 47 ? 5.172 -12.023 -6.355 1 90.5 47 GLN B O 1
ATOM 1554 N N . TYR B 1 48 ? 5.117 -14.234 -6.109 1 93.44 48 TYR B N 1
ATOM 1555 C CA . TYR B 1 48 ? 6.504 -14.422 -6.523 1 93.44 48 TYR B CA 1
ATOM 1556 C C . TYR B 1 48 ? 6.645 -15.633 -7.438 1 93.44 48 TYR B C 1
ATOM 1558 O O . TYR B 1 48 ? 5.84 -16.562 -7.371 1 93.44 48 TYR B O 1
ATOM 1566 N N . ALA B 1 49 ? 7.621 -15.477 -8.305 1 94.12 49 ALA B N 1
ATOM 1567 C CA . ALA B 1 49 ? 8.133 -16.703 -8.922 1 94.12 49 ALA B CA 1
ATOM 1568 C C . ALA B 1 49 ? 8.969 -17.5 -7.93 1 94.12 49 ALA B C 1
ATOM 1570 O O . ALA B 1 49 ? 9.797 -16.953 -7.211 1 94.12 49 ALA B O 1
ATOM 1571 N N . SER B 1 50 ? 8.688 -18.719 -7.883 1 91.5 50 SER B N 1
ATOM 1572 C CA . SER B 1 50 ? 9.438 -19.547 -6.938 1 91.5 50 SER B CA 1
ATOM 1573 C C . SER B 1 50 ? 10.883 -19.719 -7.383 1 91.5 50 SER B C 1
ATOM 1575 O O . SER B 1 50 ? 11.203 -19.547 -8.562 1 91.5 50 SER B O 1
ATOM 1577 N N . GLN B 1 51 ? 11.688 -20.031 -6.379 1 89.56 51 GLN B N 1
ATOM 1578 C CA . GLN B 1 51 ? 13.078 -20.312 -6.707 1 89.56 51 GLN B CA 1
ATOM 1579 C C . GLN B 1 51 ? 13.18 -21.5 -7.656 1 89.56 51 GLN B C 1
ATOM 1581 O O . GLN B 1 51 ? 14.031 -21.531 -8.547 1 89.56 51 GLN B O 1
ATOM 1586 N N . GLU B 1 52 ? 12.344 -22.484 -7.434 1 89.69 52 GLU B N 1
ATOM 1587 C CA . GLU B 1 52 ? 12.312 -23.656 -8.289 1 89.69 52 GLU B CA 1
ATOM 1588 C C . GLU B 1 52 ? 11.93 -23.297 -9.727 1 89.69 52 GLU B C 1
ATOM 1590 O O . GLU B 1 52 ? 12.547 -23.781 -10.68 1 89.69 52 GLU B O 1
ATOM 1595 N N . GLN B 1 53 ? 10.938 -22.484 -9.859 1 90.88 53 GLN B N 1
ATOM 1596 C CA . GLN B 1 53 ? 10.5 -22.031 -11.172 1 90.88 53 GLN B CA 1
ATOM 1597 C C . GLN B 1 53 ? 11.625 -21.328 -11.914 1 90.88 53 GLN B C 1
ATOM 1599 O O . GLN B 1 53 ? 11.852 -21.578 -13.102 1 90.88 53 GLN B O 1
ATOM 1604 N N . ILE B 1 54 ? 12.305 -20.5 -11.281 1 93 54 ILE B N 1
ATOM 1605 C CA . ILE B 1 54 ? 13.398 -19.75 -11.891 1 93 54 ILE B CA 1
ATOM 1606 C C . ILE B 1 54 ? 14.531 -20.703 -12.273 1 93 54 ILE B C 1
ATOM 1608 O O . ILE B 1 54 ? 15.07 -20.609 -13.383 1 93 54 ILE B O 1
ATOM 1612 N N . ALA B 1 55 ? 14.875 -21.625 -11.398 1 92.19 55 ALA B N 1
ATOM 1613 C CA . ALA B 1 55 ? 15.977 -22.562 -11.633 1 92.19 55 ALA B CA 1
ATOM 1614 C C . ALA B 1 55 ? 15.672 -23.484 -12.805 1 92.19 55 ALA B C 1
ATOM 1616 O O . ALA B 1 55 ? 16.578 -23.875 -13.547 1 92.19 55 ALA B O 1
ATOM 1617 N N . GLN B 1 56 ? 14.398 -23.781 -13.016 1 91.69 56 GLN B N 1
ATOM 1618 C CA . GLN B 1 56 ? 14 -24.766 -14.016 1 91.69 56 GLN B CA 1
ATOM 1619 C C . GLN B 1 56 ? 13.773 -24.094 -15.375 1 91.69 56 GLN B C 1
ATOM 1621 O O . GLN B 1 56 ? 13.578 -24.781 -16.375 1 91.69 56 GLN B O 1
ATOM 1626 N N . THR B 1 57 ? 13.742 -22.844 -15.391 1 94.12 57 THR B N 1
ATOM 1627 C CA . THR B 1 57 ? 13.547 -22.125 -16.641 1 94.12 57 THR B CA 1
ATOM 1628 C C . THR B 1 57 ? 14.836 -22.109 -17.469 1 94.12 57 THR B C 1
ATOM 1630 O O . THR B 1 57 ? 15.867 -21.625 -17 1 94.12 57 THR B O 1
ATOM 1633 N N . ALA B 1 58 ? 14.844 -22.609 -18.719 1 94.44 58 ALA B N 1
ATOM 1634 C CA . ALA B 1 58 ? 16.031 -22.75 -19.562 1 94.44 58 ALA B CA 1
ATOM 1635 C C . ALA B 1 58 ? 16.297 -21.469 -20.344 1 94.44 58 ALA B C 1
ATOM 1637 O O . ALA B 1 58 ? 17.453 -21.062 -20.5 1 94.44 58 ALA B O 1
ATOM 1638 N N . ASP B 1 59 ? 15.297 -20.797 -20.797 1 95.38 59 ASP B N 1
ATOM 1639 C CA . ASP B 1 59 ? 15.422 -19.578 -21.578 1 95.38 59 ASP B CA 1
ATOM 1640 C C . ASP B 1 59 ? 15.961 -18.438 -20.719 1 95.38 59 ASP B C 1
ATOM 1642 O O . ASP B 1 59 ? 15.352 -18.062 -19.703 1 95.38 59 ASP B O 1
ATOM 1646 N N . ALA B 1 60 ? 17.125 -17.906 -21.109 1 94.5 60 ALA B N 1
ATOM 1647 C CA . ALA B 1 60 ? 17.797 -16.891 -20.328 1 94.5 60 ALA B CA 1
ATOM 1648 C C . ALA B 1 60 ? 16.953 -15.633 -20.203 1 94.5 60 ALA B C 1
ATOM 1650 O O . ALA B 1 60 ? 16.906 -14.992 -19.141 1 94.5 60 ALA B O 1
ATOM 1651 N N . SER B 1 61 ? 16.25 -15.266 -21.25 1 95.56 61 SER B N 1
ATOM 1652 C CA . SER B 1 61 ? 15.398 -14.086 -21.234 1 95.56 61 SER B CA 1
ATOM 1653 C C . SER B 1 61 ? 14.227 -14.258 -20.281 1 95.56 61 SER B C 1
ATOM 1655 O O . SER B 1 61 ? 13.891 -13.344 -19.531 1 95.56 61 SER B O 1
ATOM 1657 N N . LYS B 1 62 ? 13.664 -15.352 -20.328 1 96.69 62 LYS B N 1
ATOM 1658 C CA . LYS B 1 62 ? 12.555 -15.648 -19.406 1 96.69 62 LYS B CA 1
ATOM 1659 C C . LYS B 1 62 ? 13.039 -15.727 -17.969 1 96.69 62 LYS B C 1
ATOM 1661 O O . LYS B 1 62 ? 12.359 -15.258 -17.047 1 96.69 62 LYS B O 1
ATOM 1666 N N . LYS B 1 63 ? 14.133 -16.328 -17.75 1 96.44 63 LYS B N 1
ATOM 1667 C CA . LYS B 1 63 ? 14.734 -16.391 -16.422 1 96.44 63 LYS B CA 1
ATOM 1668 C C . LYS B 1 63 ? 14.953 -14.992 -15.844 1 96.44 63 LYS B C 1
ATOM 1670 O O . LYS B 1 63 ? 14.648 -14.742 -14.672 1 96.44 63 LYS B O 1
ATOM 1675 N N . GLN B 1 64 ? 15.461 -14.125 -16.625 1 96.38 64 GLN B N 1
ATOM 1676 C CA . GLN B 1 64 ? 15.688 -12.75 -16.203 1 96.38 64 GLN B CA 1
ATOM 1677 C C . GLN B 1 64 ? 14.359 -12.047 -15.898 1 96.38 64 GLN B C 1
ATOM 1679 O O . GLN B 1 64 ? 14.266 -11.281 -14.938 1 96.38 64 GLN B O 1
ATOM 1684 N N . ALA B 1 65 ? 13.367 -12.281 -16.703 1 97.5 65 ALA B N 1
ATOM 1685 C CA . ALA B 1 65 ? 12.062 -11.672 -16.484 1 97.5 65 ALA B CA 1
ATOM 1686 C C . ALA B 1 65 ? 11.469 -12.102 -15.141 1 97.5 65 ALA B C 1
ATOM 1688 O O . ALA B 1 65 ? 10.898 -11.281 -14.422 1 97.5 65 ALA B O 1
ATOM 1689 N N . LEU B 1 66 ? 11.594 -13.336 -14.844 1 97.38 66 LEU B N 1
ATOM 1690 C CA . LEU B 1 66 ? 11.117 -13.852 -13.57 1 97.38 66 LEU B CA 1
ATOM 1691 C C . LEU B 1 66 ? 11.852 -13.203 -12.406 1 97.38 66 LEU B C 1
ATOM 1693 O O . LEU B 1 66 ? 11.242 -12.82 -11.406 1 97.38 66 LEU B O 1
ATOM 1697 N N . HIS B 1 67 ? 13.109 -13.125 -12.578 1 96.75 67 HIS B N 1
ATOM 1698 C CA . HIS B 1 67 ? 13.938 -12.484 -11.555 1 96.75 67 HIS B CA 1
ATOM 1699 C C . HIS B 1 67 ? 13.523 -11.031 -11.352 1 96.75 67 HIS B C 1
ATOM 1701 O O . HIS B 1 67 ? 13.352 -10.586 -10.211 1 96.75 67 HIS B O 1
ATOM 1707 N N . LEU B 1 68 ? 13.375 -10.32 -12.398 1 97.69 68 LEU B N 1
ATOM 1708 C CA . LEU B 1 68 ? 13.039 -8.898 -12.312 1 97.69 68 LEU B CA 1
ATOM 1709 C C . LEU B 1 68 ? 11.648 -8.711 -11.719 1 97.69 68 LEU B C 1
ATOM 1711 O O . LEU B 1 68 ? 11.398 -7.73 -11.008 1 97.69 68 LEU B O 1
ATOM 1715 N N . PHE B 1 69 ? 10.781 -9.625 -12.008 1 98.12 69 PHE B N 1
ATOM 1716 C CA . PHE B 1 69 ? 9.461 -9.594 -11.375 1 98.12 69 PHE B CA 1
ATOM 1717 C C . PHE B 1 69 ? 9.586 -9.68 -9.859 1 98.12 69 PHE B C 1
ATOM 1719 O O . PHE B 1 69 ? 8.992 -8.875 -9.133 1 98.12 69 PHE B O 1
ATOM 1726 N N . ASN B 1 70 ? 10.344 -10.594 -9.391 1 97.44 70 ASN B N 1
ATOM 1727 C CA . ASN B 1 70 ? 10.562 -10.734 -7.957 1 97.44 70 ASN B CA 1
ATOM 1728 C C . ASN B 1 70 ? 11.234 -9.492 -7.367 1 97.44 70 ASN B C 1
ATOM 1730 O O . ASN B 1 70 ? 10.906 -9.078 -6.254 1 97.44 70 ASN B O 1
ATOM 1734 N N . CYS B 1 71 ? 12.133 -8.914 -8.148 1 97.5 71 CYS B N 1
ATOM 1735 C CA . CYS B 1 71 ? 12.797 -7.695 -7.707 1 97.5 71 CYS B CA 1
ATOM 1736 C C . CYS B 1 71 ? 11.805 -6.551 -7.559 1 97.5 71 CYS B C 1
ATOM 1738 O O . CYS B 1 71 ? 11.844 -5.809 -6.578 1 97.5 71 CYS B O 1
ATOM 1740 N N . ALA B 1 72 ? 10.945 -6.426 -8.523 1 97.69 72 ALA B N 1
ATOM 1741 C CA . ALA B 1 72 ? 9.93 -5.375 -8.469 1 97.69 72 ALA B CA 1
ATOM 1742 C C . ALA B 1 72 ? 9.031 -5.547 -7.246 1 97.69 72 ALA B C 1
ATOM 1744 O O . ALA B 1 72 ? 8.75 -4.582 -6.535 1 97.69 72 ALA B O 1
ATOM 1745 N N . GLN B 1 73 ? 8.609 -6.758 -7.004 1 97.19 73 GLN B N 1
ATOM 1746 C CA . GLN B 1 73 ? 7.77 -7.062 -5.848 1 97.19 73 GLN B CA 1
ATOM 1747 C C . GLN B 1 73 ? 8.492 -6.727 -4.543 1 97.19 73 GLN B C 1
ATOM 1749 O O . GLN B 1 73 ? 7.941 -6.027 -3.688 1 97.19 73 GLN B O 1
ATOM 1754 N N . ARG B 1 74 ? 9.664 -7.207 -4.441 1 97.31 74 ARG B N 1
ATOM 1755 C CA . ARG B 1 74 ? 10.414 -6.996 -3.209 1 97.31 74 ARG B CA 1
ATOM 1756 C C . ARG B 1 74 ? 10.688 -5.512 -2.977 1 97.31 74 ARG B C 1
ATOM 1758 O O . ARG B 1 74 ? 10.617 -5.035 -1.844 1 97.31 74 ARG B O 1
ATOM 1765 N N . GLY B 1 75 ? 11.047 -4.832 -4.066 1 96.81 75 GLY B N 1
ATOM 1766 C CA . GLY B 1 75 ? 11.258 -3.398 -3.957 1 96.81 75 GLY B CA 1
ATOM 1767 C C . GLY B 1 75 ? 10.039 -2.656 -3.443 1 96.81 75 GLY B C 1
ATOM 1768 O O . GLY B 1 75 ? 10.148 -1.799 -2.564 1 96.81 75 GLY B O 1
ATOM 1769 N N . HIS B 1 76 ? 8.875 -2.979 -3.967 1 97.75 76 HIS B N 1
ATOM 1770 C CA . HIS B 1 76 ? 7.637 -2.361 -3.512 1 97.75 76 HIS B CA 1
ATOM 1771 C C . HIS B 1 76 ? 7.371 -2.682 -2.045 1 97.75 76 HIS B C 1
ATOM 1773 O O . HIS B 1 76 ? 7.055 -1.787 -1.257 1 97.75 76 HIS B O 1
ATOM 1779 N N . TYR B 1 77 ? 7.547 -3.932 -1.672 1 97.06 77 TYR B N 1
ATOM 1780 C CA . TYR B 1 77 ? 7.262 -4.336 -0.3 1 97.06 77 TYR B CA 1
ATOM 1781 C C . TYR B 1 77 ? 8.242 -3.691 0.673 1 97.06 77 TYR B C 1
ATOM 1783 O O . TYR B 1 77 ? 7.871 -3.342 1.797 1 97.06 77 TYR B O 1
ATOM 1791 N N . ASN B 1 78 ? 9.477 -3.57 0.223 1 96.88 78 ASN B N 1
ATOM 1792 C CA . ASN B 1 78 ? 10.438 -2.85 1.056 1 96.88 78 ASN B CA 1
ATOM 1793 C C . ASN B 1 78 ? 9.992 -1.412 1.306 1 96.88 78 ASN B C 1
ATOM 1795 O O . ASN B 1 78 ? 10.141 -0.895 2.414 1 96.88 78 ASN B O 1
ATOM 1799 N N . PHE B 1 79 ? 9.508 -0.757 0.236 1 98.31 79 PHE B N 1
ATOM 1800 C CA . PHE B 1 79 ? 8.961 0.584 0.401 1 98.31 79 PHE B CA 1
ATOM 1801 C C . PHE B 1 79 ? 7.848 0.59 1.445 1 98.31 79 PHE B C 1
ATOM 1803 O O . PHE B 1 79 ? 7.852 1.421 2.357 1 98.31 79 PHE B O 1
ATOM 1810 N N . LEU B 1 80 ? 6.93 -0.362 1.349 1 97.38 80 LEU B N 1
ATOM 1811 C CA . LEU B 1 80 ? 5.773 -0.417 2.234 1 97.38 80 LEU B CA 1
ATOM 1812 C C . LEU B 1 80 ? 6.207 -0.626 3.682 1 97.38 80 LEU B C 1
ATOM 1814 O O . LEU B 1 80 ? 5.621 -0.046 4.598 1 97.38 80 LEU B O 1
ATOM 1818 N N . GLU B 1 81 ? 7.238 -1.399 3.957 1 95.94 81 GLU B N 1
ATOM 1819 C CA . GLU B 1 81 ? 7.77 -1.646 5.293 1 95.94 81 GLU B CA 1
ATOM 1820 C C . GLU B 1 81 ? 8.266 -0.352 5.938 1 95.94 81 GLU B C 1
ATOM 1822 O O . GLU B 1 81 ? 8.25 -0.217 7.164 1 95.94 81 GLU B O 1
ATOM 1827 N N . ASN B 1 82 ? 8.688 0.54 5.07 1 97.56 82 ASN B N 1
ATOM 1828 C CA . ASN B 1 82 ? 9.32 1.753 5.574 1 97.56 82 ASN B CA 1
ATOM 1829 C C . ASN B 1 82 ? 8.367 2.943 5.539 1 97.56 82 ASN B C 1
ATOM 1831 O O . ASN B 1 82 ? 8.609 3.961 6.188 1 97.56 82 ASN B O 1
ATOM 1835 N N . HIS B 1 83 ? 7.297 2.811 4.812 1 97.88 83 HIS B N 1
ATOM 1836 C CA . HIS B 1 83 ? 6.445 3.957 4.516 1 97.88 83 HIS B CA 1
ATOM 1837 C C . HIS B 1 83 ? 5.715 4.441 5.766 1 97.88 83 HIS B C 1
ATOM 1839 O O . HIS B 1 83 ? 5.668 5.645 6.035 1 97.88 83 HIS B O 1
ATOM 1845 N N . THR B 1 84 ? 5.223 3.453 6.582 1 95.94 84 THR B N 1
ATOM 1846 C CA . THR B 1 84 ? 4.453 3.826 7.762 1 95.94 84 THR B CA 1
ATOM 1847 C C . THR B 1 84 ? 5.328 4.559 8.773 1 95.94 84 THR B C 1
ATOM 1849 O O . THR B 1 84 ? 5 5.668 9.195 1 95.94 84 THR B O 1
ATOM 1852 N N . PRO B 1 85 ? 6.477 3.951 9.18 1 96.31 85 PRO B N 1
ATOM 1853 C CA . PRO B 1 85 ? 7.312 4.699 10.125 1 96.31 85 PRO B CA 1
ATOM 1854 C C . PRO B 1 85 ? 7.824 6.016 9.539 1 96.31 85 PRO B C 1
ATOM 1856 O O . PRO B 1 85 ? 7.934 7.012 10.266 1 96.31 85 PRO B O 1
ATOM 1859 N N . PHE B 1 86 ? 8.117 6.109 8.266 1 98.31 86 PHE B N 1
ATOM 1860 C CA . PHE B 1 86 ? 8.523 7.344 7.602 1 98.31 86 PHE B CA 1
ATOM 1861 C C . PHE B 1 86 ? 7.445 8.414 7.746 1 98.31 86 PHE B C 1
ATOM 1863 O O . PHE B 1 86 ? 7.738 9.547 8.141 1 98.31 86 PHE B O 1
ATOM 1870 N N . LEU B 1 87 ? 6.18 8.023 7.445 1 97.94 87 LEU B N 1
ATOM 1871 C CA . LEU B 1 87 ? 5.078 8.977 7.496 1 97.94 87 LEU B CA 1
ATOM 1872 C C . LEU B 1 87 ? 4.895 9.523 8.906 1 97.94 87 LEU B C 1
ATOM 1874 O O . LEU B 1 87 ? 4.738 10.734 9.094 1 97.94 87 LEU B O 1
ATOM 1878 N N . PHE B 1 88 ? 4.953 8.594 9.859 1 95.62 88 PHE B N 1
ATOM 1879 C CA . PHE B 1 88 ? 4.793 9.023 11.242 1 95.62 88 PHE B CA 1
ATOM 1880 C C . PHE B 1 88 ? 5.887 10.016 11.633 1 95.62 88 PHE B C 1
ATOM 1882 O O . PHE B 1 88 ? 5.594 11.102 12.148 1 95.62 88 PHE B O 1
ATOM 1889 N N . ALA B 1 89 ? 7.09 9.656 11.391 1 97.5 89 ALA B N 1
ATOM 1890 C CA . ALA B 1 89 ? 8.219 10.5 11.766 1 97.5 89 ALA B CA 1
ATOM 1891 C C . ALA B 1 89 ? 8.172 11.844 11.031 1 97.5 89 ALA B C 1
ATOM 1893 O O . ALA B 1 89 ? 8.453 12.891 11.617 1 97.5 89 ALA B O 1
ATOM 1894 N N . LEU B 1 90 ? 7.852 11.852 9.734 1 98 90 LEU B N 1
ATOM 1895 C CA . LEU B 1 90 ? 7.762 13.062 8.922 1 98 90 LEU B CA 1
ATOM 1896 C C . LEU B 1 90 ? 6.746 14.039 9.508 1 98 90 LEU B C 1
ATOM 1898 O O . LEU B 1 90 ? 7.039 15.227 9.672 1 98 90 LEU B O 1
ATOM 1902 N N . LEU B 1 91 ? 5.574 13.539 9.852 1 95.56 91 LEU B N 1
ATOM 1903 C CA . LEU B 1 91 ? 4.492 14.375 10.352 1 95.56 91 LEU B CA 1
ATOM 1904 C C . LEU B 1 91 ? 4.855 14.984 11.703 1 95.56 91 LEU B C 1
ATOM 1906 O O . LEU B 1 91 ? 4.59 16.156 11.961 1 95.56 91 LEU B O 1
ATOM 1910 N N . VAL B 1 92 ? 5.492 14.156 12.516 1 93.94 92 VAL B N 1
ATOM 1911 C CA . VAL B 1 92 ? 5.84 14.625 13.852 1 93.94 92 VAL B CA 1
ATOM 1912 C C . VAL B 1 92 ? 6.992 15.625 13.766 1 93.94 92 VAL B C 1
ATOM 1914 O O . VAL B 1 92 ? 6.91 16.719 14.312 1 93.94 92 VAL B O 1
ATOM 1917 N N . ALA B 1 93 ? 8.016 15.312 13.039 1 95 93 ALA B N 1
ATOM 1918 C CA . ALA B 1 93 ? 9.172 16.203 12.898 1 95 93 ALA B CA 1
ATOM 1919 C C . ALA B 1 93 ? 8.773 17.516 12.227 1 95 93 ALA B C 1
ATOM 1921 O O . ALA B 1 93 ? 9.359 18.562 12.5 1 95 93 ALA B O 1
ATOM 1922 N N . GLY B 1 94 ? 7.785 17.484 11.367 1 95 94 GLY B N 1
ATOM 1923 C CA . GLY B 1 94 ? 7.367 18.641 10.594 1 95 94 GLY B CA 1
ATOM 1924 C C . GLY B 1 94 ? 6.645 19.688 11.422 1 95 94 GLY B C 1
ATOM 1925 O O . GLY B 1 94 ? 6.469 20.828 10.984 1 95 94 GLY B O 1
ATOM 1926 N N . VAL B 1 95 ? 6.215 19.281 12.602 1 90 95 VAL B N 1
ATOM 1927 C CA . VAL B 1 95 ? 5.477 20.219 13.445 1 90 95 VAL B CA 1
ATOM 1928 C C . VAL B 1 95 ? 6.395 21.375 13.867 1 90 95 VAL B C 1
ATOM 1930 O O . VAL B 1 95 ? 6 22.531 13.812 1 90 95 VAL B O 1
ATOM 1933 N N . ARG B 1 96 ? 7.605 21.141 14.266 1 89.44 96 ARG B N 1
ATOM 1934 C CA . ARG B 1 96 ? 8.516 22.172 14.75 1 89.44 96 ARG B CA 1
ATOM 1935 C C . ARG B 1 96 ? 9.453 22.641 13.641 1 89.44 96 ARG B C 1
ATOM 1937 O O . ARG B 1 96 ? 9.828 23.828 13.602 1 89.44 96 ARG B O 1
ATOM 1944 N N . LYS B 1 97 ? 9.789 21.766 12.773 1 94.06 97 LYS B N 1
ATOM 1945 C CA . LYS B 1 97 ? 10.711 22.094 11.688 1 94.06 97 LYS B CA 1
ATOM 1946 C C . LYS B 1 97 ? 10.125 21.688 10.336 1 94.06 97 LYS B C 1
ATOM 1948 O O . LYS B 1 97 ? 10.672 20.828 9.656 1 94.06 97 LYS B O 1
ATOM 1953 N N . PRO B 1 98 ? 9.148 22.359 9.891 1 95.69 98 PRO B N 1
ATOM 1954 C CA . PRO B 1 98 ? 8.391 21.922 8.719 1 95.69 98 PRO B CA 1
ATOM 1955 C C . PRO B 1 98 ? 9.211 21.969 7.434 1 95.69 98 PRO B C 1
ATOM 1957 O O . PRO B 1 98 ? 9.109 21.062 6.598 1 95.69 98 PRO B O 1
ATOM 1960 N N . VAL B 1 99 ? 10.055 22.969 7.25 1 97.19 99 VAL B N 1
ATOM 1961 C CA . VAL B 1 99 ? 10.805 23.078 6.004 1 97.19 99 VAL B CA 1
ATOM 1962 C C . VAL B 1 99 ? 11.852 21.984 5.926 1 97.19 99 VAL B C 1
ATOM 1964 O O . VAL B 1 99 ? 11.945 21.266 4.922 1 97.19 99 VAL B O 1
ATOM 1967 N N . ALA B 1 100 ? 12.586 21.812 6.996 1 97.62 100 ALA B N 1
ATOM 1968 C CA . ALA B 1 100 ? 13.602 20.766 7.027 1 97.62 100 ALA B CA 1
ATOM 1969 C C . ALA B 1 100 ? 12.969 19.391 6.828 1 97.62 100 ALA B C 1
ATOM 1971 O O . ALA B 1 100 ? 13.469 18.562 6.055 1 97.62 100 ALA B O 1
ATOM 1972 N N . ALA B 1 101 ? 11.891 19.141 7.527 1 98.06 101 ALA B N 1
ATOM 1973 C CA . ALA B 1 101 ? 11.188 17.859 7.41 1 98.06 101 ALA B CA 1
ATOM 1974 C C . ALA B 1 101 ? 10.688 17.641 5.988 1 98.06 101 ALA B C 1
ATOM 1976 O O . ALA B 1 101 ? 10.844 16.547 5.43 1 98.06 101 ALA B O 1
ATOM 1977 N N . ALA B 1 102 ? 10.117 18.656 5.395 1 98.38 102 ALA B N 1
ATOM 1978 C CA . ALA B 1 102 ? 9.578 18.547 4.043 1 98.38 102 ALA B CA 1
ATOM 1979 C C . ALA B 1 102 ? 10.68 18.234 3.035 1 98.38 102 ALA B C 1
ATOM 1981 O O . ALA B 1 102 ? 10.5 17.406 2.137 1 98.38 102 ALA B O 1
ATOM 1982 N N . VAL B 1 103 ? 11.789 18.938 3.141 1 98.56 103 VAL B N 1
ATOM 1983 C CA . VAL B 1 103 ? 12.914 18.703 2.246 1 98.56 103 VAL B CA 1
ATOM 1984 C C . VAL B 1 103 ? 13.398 17.25 2.4 1 98.56 103 VAL B C 1
ATOM 1986 O O . VAL B 1 103 ? 13.594 16.547 1.408 1 98.56 103 VAL B O 1
ATOM 1989 N N . MET B 1 104 ? 13.508 16.812 3.613 1 98.62 104 MET B N 1
ATOM 1990 C CA . MET B 1 104 ? 13.93 15.438 3.869 1 98.62 104 MET B CA 1
ATOM 1991 C C . MET B 1 104 ? 12.914 14.445 3.32 1 98.62 104 MET B C 1
ATOM 1993 O O . MET B 1 104 ? 13.281 13.414 2.754 1 98.62 104 MET B O 1
ATOM 1997 N N . GLY B 1 105 ? 11.633 14.758 3.512 1 98.69 105 GLY B N 1
ATOM 1998 C CA . GLY B 1 105 ? 10.602 13.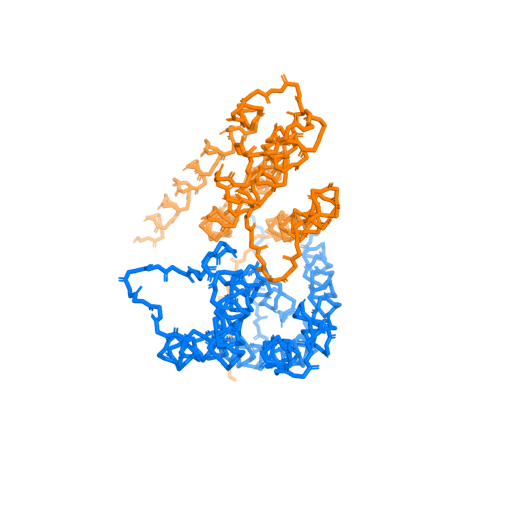898 2.959 1 98.69 105 GLY B CA 1
ATOM 1999 C C . GLY B 1 105 ? 10.672 13.773 1.449 1 98.69 105 GLY B C 1
ATOM 2000 O O . GLY B 1 105 ? 10.531 12.68 0.907 1 98.69 105 GLY B O 1
ATOM 2001 N N . GLY B 1 106 ? 10.859 14.875 0.771 1 98.62 106 GLY B N 1
ATOM 2002 C CA . GLY B 1 106 ? 11.039 14.844 -0.671 1 98.62 106 GLY B CA 1
ATOM 2003 C C . GLY B 1 106 ? 12.25 14.031 -1.101 1 98.62 106 GLY B C 1
ATOM 2004 O O . GLY B 1 106 ? 12.164 13.219 -2.025 1 98.62 106 GLY B O 1
ATOM 2005 N N . LEU B 1 107 ? 13.359 14.266 -0.434 1 98.69 107 LEU B N 1
ATOM 2006 C CA . LEU B 1 107 ? 14.586 13.531 -0.746 1 98.69 107 LEU B CA 1
ATOM 2007 C C . LEU B 1 107 ? 14.406 12.039 -0.484 1 98.69 107 LEU B C 1
ATOM 2009 O O . LEU B 1 107 ? 14.914 11.203 -1.236 1 98.69 107 LEU B O 1
ATOM 2013 N N . TRP B 1 108 ? 13.719 11.727 0.607 1 98.81 108 TRP B N 1
ATOM 2014 C CA . TRP B 1 108 ? 13.43 10.328 0.917 1 98.81 108 TRP B CA 1
ATOM 2015 C C . TRP B 1 108 ? 12.68 9.664 -0.229 1 98.81 108 TRP B C 1
ATOM 2017 O O . TRP B 1 108 ? 13.023 8.555 -0.648 1 98.81 108 TRP B O 1
ATOM 2027 N N . SER B 1 109 ? 11.703 10.367 -0.77 1 98.81 109 SER B N 1
ATOM 2028 C CA . SER B 1 109 ? 10.922 9.82 -1.871 1 98.81 109 SER B CA 1
ATOM 2029 C C . SER B 1 109 ? 11.789 9.594 -3.107 1 98.81 109 SER B C 1
ATOM 2031 O O . SER B 1 109 ? 11.656 8.578 -3.789 1 98.81 109 SER B O 1
ATOM 2033 N N . VAL B 1 110 ? 12.656 10.5 -3.375 1 98.69 110 VAL B N 1
ATOM 2034 C CA . VAL B 1 110 ? 13.562 10.359 -4.512 1 98.69 110 VAL B CA 1
ATOM 2035 C C . VAL B 1 110 ? 14.461 9.141 -4.309 1 98.69 110 VAL B C 1
ATOM 2037 O O . VAL B 1 110 ? 14.633 8.336 -5.223 1 98.69 110 VAL B O 1
ATOM 2040 N N . ALA B 1 111 ? 14.992 9.008 -3.176 1 98.75 111 ALA B N 1
ATOM 2041 C CA . ALA B 1 111 ? 15.859 7.875 -2.855 1 98.75 111 ALA B CA 1
ATOM 2042 C C . ALA B 1 111 ? 15.109 6.551 -2.994 1 98.75 111 ALA B C 1
ATOM 2044 O O . ALA B 1 111 ? 15.664 5.562 -3.475 1 98.75 111 ALA B O 1
ATOM 2045 N N . ARG B 1 112 ? 13.867 6.559 -2.555 1 98.69 112 ARG B N 1
ATOM 2046 C CA . ARG B 1 112 ? 13.078 5.34 -2.629 1 98.69 112 ARG B CA 1
ATOM 2047 C C . ARG B 1 112 ? 12.781 4.965 -4.078 1 98.69 112 ARG B C 1
ATOM 2049 O O . ARG B 1 112 ? 12.734 3.783 -4.422 1 98.69 112 ARG B O 1
ATOM 2056 N N . ILE B 1 113 ? 12.539 5.969 -4.898 1 98.69 113 ILE B N 1
ATOM 2057 C CA . ILE B 1 113 ? 12.367 5.715 -6.324 1 98.69 113 ILE B CA 1
ATOM 2058 C C . ILE B 1 113 ? 13.656 5.141 -6.91 1 98.69 113 ILE B C 1
ATOM 2060 O O . ILE B 1 113 ? 13.625 4.141 -7.633 1 98.69 113 ILE B O 1
ATOM 2064 N N . MET B 1 114 ? 14.789 5.723 -6.547 1 98.5 114 MET B N 1
ATOM 2065 C CA . MET B 1 114 ? 16.078 5.219 -7.004 1 98.5 114 MET B CA 1
ATOM 2066 C C . MET B 1 114 ? 16.297 3.783 -6.535 1 98.5 114 MET B C 1
ATOM 2068 O O . MET B 1 114 ? 16.812 2.949 -7.293 1 98.5 114 MET B O 1
ATOM 2072 N N . TYR B 1 115 ? 15.938 3.51 -5.316 1 98.19 115 TYR B N 1
ATOM 2073 C CA . TYR B 1 115 ? 16.047 2.172 -4.746 1 98.19 115 TYR B CA 1
ATOM 2074 C C . TYR B 1 115 ? 15.266 1.159 -5.57 1 98.19 115 TYR B C 1
ATOM 2076 O O . TYR B 1 115 ? 15.805 0.133 -5.984 1 98.19 115 TYR B O 1
ATOM 2084 N N . ALA B 1 116 ? 14.07 1.487 -5.879 1 97.81 116 ALA B N 1
ATOM 2085 C CA . ALA B 1 116 ? 13.188 0.565 -6.586 1 97.81 116 ALA B CA 1
ATOM 2086 C C . ALA B 1 116 ? 13.617 0.397 -8.039 1 97.81 116 ALA B C 1
ATOM 2088 O O . ALA B 1 116 ? 13.633 -0.719 -8.562 1 97.81 116 ALA B O 1
ATOM 2089 N N . VAL B 1 117 ? 13.961 1.515 -8.703 1 98 117 VAL B N 1
ATOM 2090 C CA . VAL B 1 117 ? 14.398 1.449 -10.086 1 98 117 VAL B CA 1
ATOM 2091 C C . VAL B 1 117 ? 15.719 0.682 -10.18 1 98 117 VAL B C 1
ATOM 2093 O O . VAL B 1 117 ? 15.906 -0.138 -11.078 1 98 117 VAL B O 1
ATOM 2096 N N . GLY B 1 118 ? 16.562 0.897 -9.242 1 97.88 118 GLY B N 1
ATOM 2097 C CA . GLY B 1 118 ? 17.812 0.145 -9.188 1 97.88 118 GLY B CA 1
ATOM 2098 C C . GLY B 1 118 ? 17.594 -1.343 -8.977 1 97.88 118 GLY B C 1
ATOM 2099 O O . GLY B 1 118 ? 18.328 -2.162 -9.547 1 97.88 118 GLY B O 1
ATOM 2100 N N . TYR B 1 119 ? 16.625 -1.71 -8.188 1 96.44 119 TYR B N 1
ATOM 2101 C CA . TYR B 1 119 ? 16.297 -3.102 -7.883 1 96.44 119 TYR B CA 1
ATOM 2102 C C . TYR B 1 119 ? 15.992 -3.877 -9.156 1 96.44 119 TYR B C 1
ATOM 2104 O O . TYR B 1 119 ? 16.234 -5.082 -9.234 1 96.44 119 TYR B O 1
ATOM 2112 N N . THR B 1 120 ? 15.453 -3.156 -10.133 1 97.69 120 THR B N 1
ATOM 2113 C CA . THR B 1 120 ? 15.016 -3.832 -11.352 1 97.69 120 THR B CA 1
ATOM 2114 C C . THR B 1 120 ? 15.969 -3.531 -12.508 1 97.69 120 THR B C 1
ATOM 2116 O O . THR B 1 120 ? 15.578 -3.588 -13.672 1 97.69 120 THR B O 1
ATOM 2119 N N . ASN B 1 121 ? 17.125 -3.129 -12.227 1 96.88 121 ASN B N 1
ATOM 2120 C CA . ASN B 1 121 ? 18.156 -2.979 -13.234 1 96.88 121 ASN B CA 1
ATOM 2121 C C . ASN B 1 121 ? 18.656 -4.332 -13.734 1 96.88 121 ASN B C 1
ATOM 2123 O O . ASN B 1 121 ? 19.25 -5.098 -12.984 1 96.88 121 ASN B O 1
ATOM 2127 N N . PRO B 1 122 ? 18.422 -4.66 -15.055 1 95.12 122 PRO B N 1
ATOM 2128 C CA . PRO B 1 122 ? 18.766 -5.988 -15.562 1 95.12 122 PRO B CA 1
ATOM 2129 C C . PRO B 1 122 ? 20.281 -6.23 -15.594 1 95.12 122 PRO B C 1
ATOM 2131 O O . PRO B 1 122 ? 20.719 -7.379 -15.688 1 95.12 122 PRO B O 1
ATOM 2134 N N . ASP B 1 123 ? 21.062 -5.238 -15.531 1 95.12 123 ASP B N 1
ATOM 2135 C CA . ASP B 1 123 ? 22.516 -5.363 -15.633 1 95.12 123 ASP B CA 1
ATOM 2136 C C . ASP B 1 123 ? 23.141 -5.641 -14.266 1 95.12 123 ASP B C 1
ATOM 2138 O O . ASP B 1 123 ? 24.359 -5.844 -14.156 1 95.12 123 ASP B O 1
ATOM 2142 N N . LYS B 1 124 ? 22.359 -5.613 -13.25 1 93.75 124 LYS B N 1
ATOM 2143 C CA . LYS B 1 124 ? 22.828 -5.879 -11.898 1 93.75 124 LYS B CA 1
ATOM 2144 C C . LYS B 1 124 ? 22.312 -7.219 -11.383 1 93.75 124 LYS B C 1
ATOM 2146 O O . LYS B 1 124 ? 21.172 -7.582 -11.641 1 93.75 124 LYS B O 1
ATOM 2151 N N . GLN B 1 125 ? 23.203 -7.852 -10.664 1 90.56 125 GLN B N 1
ATOM 2152 C CA . GLN B 1 125 ? 22.844 -9.172 -10.164 1 90.56 125 GLN B CA 1
ATOM 2153 C C . GLN B 1 125 ? 22.359 -9.102 -8.719 1 90.56 125 GLN B C 1
ATOM 2155 O O . GLN B 1 125 ? 22.688 -8.156 -8 1 90.56 125 GLN B O 1
ATOM 2160 N N . ASN B 1 126 ? 2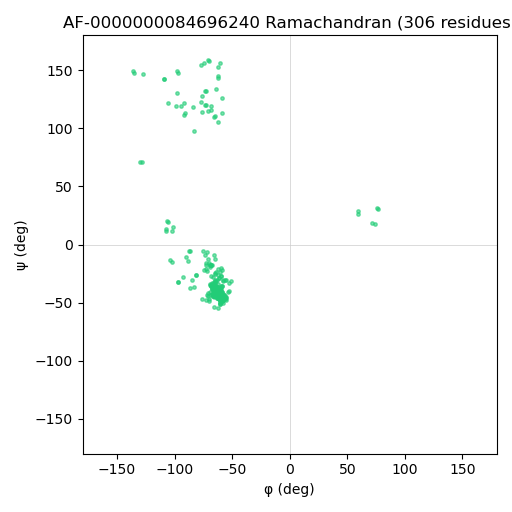1.469 -10.008 -8.383 1 92.06 126 ASN B N 1
ATOM 2161 C CA . ASN B 1 126 ? 21.016 -10.227 -7.012 1 92.06 126 ASN B CA 1
ATOM 2162 C C . ASN B 1 126 ? 20.391 -8.961 -6.418 1 92.06 126 ASN B C 1
ATOM 2164 O O . ASN B 1 126 ? 20.547 -8.695 -5.223 1 92.06 126 ASN B O 1
ATOM 2168 N N . GLY B 1 127 ? 19.891 -8.156 -7.266 1 92.12 127 GLY B N 1
ATOM 2169 C CA . GLY B 1 127 ? 19.188 -6.969 -6.785 1 92.12 127 GLY B CA 1
ATOM 2170 C C . GLY B 1 127 ? 20.125 -5.906 -6.242 1 92.12 127 GLY B C 1
ATOM 2171 O O . GLY B 1 127 ? 19.703 -5.031 -5.484 1 92.12 127 GLY B O 1
ATOM 2172 N N . LYS B 1 128 ? 21.359 -5.949 -6.547 1 95.19 128 LYS B N 1
ATOM 2173 C CA . LYS B 1 128 ? 22.344 -5.043 -5.965 1 95.19 128 LYS B CA 1
ATOM 2174 C C . LYS B 1 128 ? 22.141 -3.615 -6.473 1 95.19 128 LYS B C 1
ATOM 2176 O O . LYS B 1 128 ? 22.656 -2.664 -5.879 1 95.19 128 LYS B O 1
ATOM 2181 N N . GLY B 1 129 ? 21.453 -3.451 -7.566 1 96 129 GLY B N 1
ATOM 2182 C CA . GLY B 1 129 ? 21.156 -2.125 -8.086 1 96 129 GLY B CA 1
ATOM 2183 C C . GLY B 1 129 ? 20.375 -1.265 -7.113 1 96 129 GLY B C 1
ATOM 2184 O O . GLY B 1 129 ? 20.391 -0.036 -7.207 1 96 129 GLY B O 1
ATOM 2185 N N . ARG B 1 130 ? 19.688 -1.896 -6.164 1 95.5 130 ARG B N 1
ATOM 2186 C CA . ARG B 1 130 ? 18.859 -1.177 -5.203 1 95.5 130 ARG B CA 1
ATOM 2187 C C . ARG B 1 130 ? 19.703 -0.242 -4.34 1 95.5 130 ARG B C 1
ATOM 2189 O O . ARG B 1 130 ? 19.188 0.729 -3.785 1 95.5 130 ARG B O 1
ATOM 2196 N N . LEU B 1 131 ? 20.953 -0.479 -4.254 1 96.56 131 LEU B N 1
ATOM 2197 C CA . LEU B 1 131 ? 21.812 0.219 -3.307 1 96.56 131 LEU B CA 1
ATOM 2198 C C . LEU B 1 131 ? 21.953 1.69 -3.68 1 96.56 131 LEU B C 1
ATOM 2200 O O . LEU B 1 131 ? 22.344 2.514 -2.848 1 96.56 131 LEU B O 1
ATOM 2204 N N . ILE B 1 132 ? 21.641 2.102 -4.902 1 96.81 132 ILE B N 1
ATOM 2205 C CA . ILE B 1 132 ? 21.75 3.488 -5.34 1 96.81 132 ILE B CA 1
ATOM 2206 C C . ILE B 1 132 ? 20.781 4.359 -4.555 1 96.81 132 ILE B C 1
ATOM 2208 O O . ILE B 1 132 ? 20.984 5.57 -4.426 1 96.81 132 ILE B O 1
ATOM 2212 N N . GLY B 1 133 ? 19.734 3.801 -4.012 1 97.44 133 GLY B N 1
ATOM 2213 C CA . GLY B 1 133 ? 18.734 4.535 -3.238 1 97.44 133 GLY B CA 1
ATOM 2214 C C . GLY B 1 133 ? 18.812 4.25 -1.751 1 97.44 133 GLY B C 1
ATOM 2215 O O . GLY B 1 133 ? 17.922 4.645 -0.993 1 97.44 133 GLY B O 1
ATOM 2216 N N . SER B 1 134 ? 19.891 3.617 -1.277 1 96.75 134 SER B N 1
ATOM 2217 C CA . SER B 1 134 ? 19.953 3.146 0.102 1 96.75 134 SER B CA 1
ATOM 2218 C C . SER B 1 134 ? 20.141 4.309 1.074 1 96.75 134 SER B C 1
ATOM 2220 O O . SER B 1 134 ? 19.953 4.145 2.283 1 96.75 134 SER B O 1
ATOM 2222 N N . TRP B 1 135 ? 20.391 5.473 0.551 1 97.5 135 TRP B N 1
ATOM 2223 C CA . TRP B 1 135 ? 20.578 6.617 1.436 1 97.5 135 TRP B CA 1
ATOM 2224 C C . TRP B 1 135 ? 19.25 7.09 1.998 1 97.5 135 TRP B C 1
ATOM 2226 O O . TRP B 1 135 ? 19.203 7.934 2.896 1 97.5 135 TRP B O 1
ATOM 2236 N N . SER B 1 136 ? 18.156 6.555 1.591 1 97.75 136 SER B N 1
ATOM 2237 C CA . SER B 1 136 ? 16.859 6.816 2.207 1 97.75 136 SER B CA 1
ATOM 2238 C C . SER B 1 136 ? 16.859 6.43 3.682 1 97.75 136 SER B C 1
ATOM 2240 O O . SER B 1 136 ? 16.203 7.078 4.5 1 97.75 136 SER B O 1
ATOM 2242 N N . THR B 1 137 ? 17.578 5.363 4.023 1 97.62 137 THR B N 1
ATOM 2243 C CA . THR B 1 137 ? 17.641 4.898 5.402 1 97.62 137 THR B CA 1
ATOM 2244 C C . THR B 1 137 ? 18.234 5.969 6.312 1 97.62 137 THR B C 1
ATOM 2246 O O . THR B 1 137 ? 17.75 6.191 7.422 1 97.62 137 THR B O 1
ATOM 2249 N N . LEU B 1 138 ? 19.219 6.621 5.844 1 97.5 138 LEU B N 1
ATOM 2250 C CA . LEU B 1 138 ? 19.828 7.695 6.617 1 97.5 138 LEU B CA 1
ATOM 2251 C C . LEU B 1 138 ? 18.828 8.82 6.871 1 97.5 138 LEU B C 1
ATOM 2253 O O . LEU B 1 138 ? 18.703 9.312 7.996 1 97.5 138 LEU B O 1
ATOM 2257 N N . ILE B 1 139 ? 18.141 9.203 5.867 1 98.38 139 ILE B N 1
ATOM 2258 C CA . ILE B 1 139 ? 17.141 10.258 5.996 1 98.38 139 ILE B CA 1
ATOM 2259 C C . ILE B 1 139 ? 16.078 9.828 6.992 1 98.38 139 ILE B C 1
ATOM 2261 O O . ILE B 1 139 ? 15.656 10.625 7.844 1 98.38 139 ILE B O 1
ATOM 2265 N N . GLN B 1 140 ? 15.688 8.633 6.926 1 97.81 140 GLN B N 1
ATOM 2266 C CA . GLN B 1 140 ? 14.656 8.094 7.809 1 97.81 140 GLN B CA 1
ATOM 2267 C C . GLN B 1 140 ? 15.109 8.125 9.266 1 97.81 140 GLN B C 1
ATOM 2269 O O . GLN B 1 140 ? 14.352 8.531 10.148 1 97.81 140 GLN B O 1
ATOM 2274 N N . ILE B 1 141 ? 16.297 7.734 9.523 1 97.81 141 ILE B N 1
ATOM 2275 C CA . ILE B 1 141 ? 16.844 7.719 10.883 1 97.81 141 ILE B CA 1
ATOM 2276 C C . ILE B 1 141 ? 16.938 9.148 11.406 1 97.81 141 ILE B C 1
ATOM 2278 O O . ILE B 1 141 ? 16.641 9.414 12.578 1 97.81 141 ILE B O 1
ATOM 2282 N N . ILE B 1 142 ? 17.359 10.062 10.578 1 98.25 142 ILE B N 1
ATOM 2283 C CA . ILE B 1 142 ? 17.422 11.461 10.969 1 98.25 142 ILE B CA 1
ATOM 2284 C C . ILE B 1 142 ? 16.031 11.969 11.336 1 98.25 142 ILE B C 1
ATOM 2286 O O . ILE B 1 142 ? 15.859 12.633 12.367 1 98.25 142 ILE B O 1
ATOM 2290 N N . LEU B 1 143 ? 15.031 11.609 10.57 1 98.31 143 LEU B N 1
ATOM 2291 C CA . LEU B 1 143 ? 13.664 12.008 10.859 1 98.31 143 LEU B CA 1
ATOM 2292 C C . LEU B 1 143 ? 13.195 11.414 12.188 1 98.31 143 LEU B C 1
ATOM 2294 O O . LEU B 1 143 ? 12.484 12.078 12.953 1 98.31 143 LEU B O 1
ATOM 2298 N N . TYR B 1 144 ? 13.578 10.156 12.484 1 97.69 144 TYR B N 1
ATOM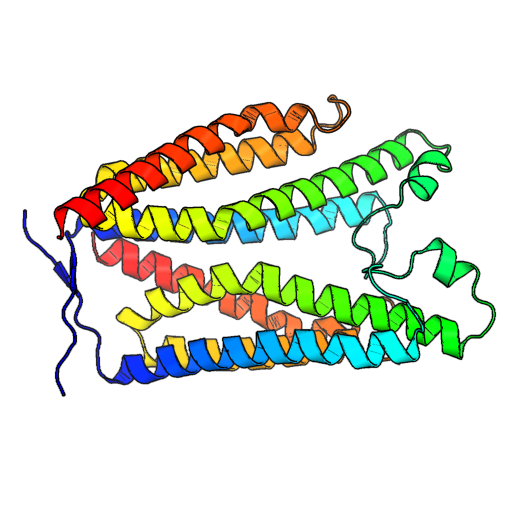 2299 C CA . TYR B 1 144 ? 13.273 9.555 13.773 1 97.69 144 TYR B CA 1
ATOM 2300 C C . TYR B 1 144 ? 13.859 10.375 14.914 1 97.69 144 TYR B C 1
ATOM 2302 O O . TYR B 1 144 ? 13.172 10.656 15.898 1 97.69 144 TYR B O 1
ATOM 2310 N N . GLY B 1 145 ? 15.07 10.719 14.719 1 97.12 145 GLY B N 1
ATOM 2311 C CA . GLY B 1 145 ? 15.727 11.531 15.734 1 97.12 145 GLY B CA 1
ATOM 2312 C C . GLY B 1 145 ? 15.055 12.875 15.938 1 97.12 145 GLY B C 1
ATOM 2313 O O . GLY B 1 145 ? 14.867 13.32 17.078 1 97.12 145 GLY B O 1
ATOM 2314 N N . MET B 1 146 ? 14.742 13.547 14.852 1 96.75 146 MET B N 1
ATOM 2315 C CA . MET B 1 146 ? 14.055 14.836 14.93 1 96.75 146 MET B CA 1
ATOM 2316 C C . MET B 1 146 ? 12.719 14.688 15.648 1 96.75 146 MET B C 1
ATOM 2318 O O . MET B 1 146 ? 12.375 15.516 16.5 1 96.75 146 MET B O 1
ATOM 2322 N N . ALA B 1 147 ? 11.969 13.672 15.305 1 95.69 147 ALA B N 1
ATOM 2323 C CA . ALA B 1 147 ? 10.672 13.422 15.938 1 95.69 147 ALA B CA 1
ATOM 2324 C C . ALA B 1 147 ? 10.836 13.172 17.438 1 95.69 147 ALA B C 1
ATOM 2326 O O . ALA B 1 147 ? 10.094 13.727 18.25 1 95.69 147 ALA B O 1
ATOM 2327 N N . GLY B 1 148 ? 11.812 12.32 17.781 1 94.12 148 GLY B N 1
ATOM 2328 C CA . GLY B 1 148 ? 12.062 12.047 19.188 1 94.12 148 GLY B CA 1
ATOM 2329 C C . GLY B 1 148 ? 12.484 13.273 19.969 1 94.12 148 GLY B C 1
ATOM 2330 O O . GLY B 1 148 ? 12.023 13.484 21.094 1 94.12 148 GLY B O 1
ATOM 2331 N N . TRP B 1 149 ? 13.336 14.039 19.359 1 93.44 149 TRP B N 1
ATOM 2332 C CA . TRP B 1 149 ? 13.828 15.25 20 1 93.44 149 TRP B CA 1
ATOM 2333 C C . TRP B 1 149 ? 12.688 16.234 20.25 1 93.44 149 TRP B C 1
ATOM 2335 O O . TRP B 1 149 ? 12.578 16.812 21.344 1 93.44 149 TRP B O 1
ATOM 2345 N N . ASP B 1 150 ? 11.867 16.453 19.297 1 88.75 150 ASP B N 1
ATOM 2346 C CA . ASP B 1 150 ? 10.719 17.344 19.438 1 88.75 150 ASP B CA 1
ATOM 2347 C C . ASP B 1 150 ? 9.766 16.844 20.516 1 88.75 150 ASP B C 1
ATOM 2349 O O . ASP B 1 150 ? 9.234 17.641 21.297 1 88.75 150 ASP B O 1
ATOM 2353 N N . ALA B 1 151 ? 9.508 15.523 20.562 1 88.5 151 ALA B N 1
ATOM 2354 C CA . ALA B 1 151 ? 8.648 14.945 21.594 1 88.5 151 ALA B CA 1
ATOM 2355 C C . ALA B 1 151 ? 9.234 15.164 22.984 1 88.5 151 ALA B C 1
ATOM 2357 O O . ALA B 1 151 ? 8.516 15.531 23.906 1 88.5 151 ALA B O 1
ATOM 2358 N N . TYR B 1 152 ? 10.523 14.977 23.078 1 90 152 TYR B N 1
ATOM 2359 C CA . TYR B 1 152 ? 11.211 15.195 24.344 1 90 152 TYR B CA 1
ATOM 2360 C C . TYR B 1 152 ? 11.102 16.656 24.781 1 90 152 TYR B C 1
ATOM 2362 O O . TYR B 1 152 ? 10.859 16.938 25.953 1 90 152 TYR B O 1
ATOM 2370 N N . LYS B 1 153 ? 11.172 17.547 23.875 1 88.62 153 LYS B N 1
ATOM 2371 C CA . LYS B 1 153 ? 11.156 18.984 24.172 1 88.62 153 LYS B CA 1
ATOM 2372 C C . LYS B 1 153 ? 9.766 19.438 24.594 1 88.62 153 LYS B C 1
ATOM 2374 O O . LYS B 1 153 ? 9.602 20.516 25.172 1 88.62 153 LYS B O 1
ATOM 2379 N N . MET B 1 154 ? 8.719 18.703 24.25 1 82.25 154 MET B N 1
ATOM 2380 C CA . MET B 1 154 ? 7.352 19.016 24.656 1 82.25 154 MET B CA 1
ATOM 2381 C C . MET B 1 154 ? 7.129 18.672 26.141 1 82.25 154 MET B C 1
ATOM 2383 O O . MET B 1 154 ? 6.164 19.141 26.75 1 82.25 154 MET B O 1
ATOM 2387 N N . LEU B 1 155 ? 7.914 17.828 26.672 1 82.62 155 LEU B N 1
ATOM 2388 C CA . LEU B 1 155 ? 7.801 17.453 28.078 1 82.62 155 LEU B CA 1
ATOM 2389 C C . LEU B 1 155 ? 8.453 18.5 28.969 1 82.62 155 LEU B C 1
ATOM 2391 O O . LEU B 1 155 ? 7.98 18.75 30.078 1 82.62 155 LEU B O 1
#

InterPro domains:
  IPR001129 Membrane-associated, eicosanoid/glutathione metabolism (MAPEG) protein [PF01124] (15-149)
  IPR023352 Membrane associated eicosanoid/glutathione metabolism-like domain superfamily [G3DSA:1.20.120.550] (5-154)
  IPR023352 Membrane associated eicosanoid/glutathione metabolism-like domain superfamily [SSF161084] (5-152)
  IPR050997 Membrane-associated proteins in eicosanoid and glutathione metabolism [PTHR10250] (9-152)

Secondary structure (DSSP, 8-state):
---EEEEPPTTHHHHHHHHHHHHHHHHHHHHHHHHHHHHHT--TT--S--HHHHHH---HHHHHHHHHHHHHHHHHHHHHHHHHHHHHHHHHHHHH-HHHHHHHHHHHHHHHHHHHHHHT-TTSSTTGGGGGGTTHHHHHHHHHHHHHHHHHHT-/----EEEE-TTHHHHHHHHHHHHHHHHHHHHHHHHHHHHHT--TT--S--HHHHHH---HHHHHHHHHHHHHHHHHHHHHHHHHHHHHHHHHHHHH-HHHHHHHHHHHHHHHHHHHHHHT-TTSSTTGGGGGGTTHHHHHHHHHHHHHHHHHHH-

Foldseek 3Di:
DDDDDQDADPLLVLLVVLLVVLVVLLVVLVVVLVVLCVQLVPDPPDQADDPVNLVPDPDPSNSLSRQLSRLSSVLSVVSVVLSVLQSVLLSQLCSVPVVVSSVLSNLLSVLSVQLNVLQNDSVDPPSPRSVSSVCSVVSSVVSVVSNVVSVVVVD/DDDPDDDADPLLVLLVVLLVVLVVLLVVLVVVLVVLCVQLVPDPPDQADDPVNLVPDPDPSNSLSRQLSRLSSVLSVVSVVLSVLLSVLLSQLCRVPVVVSSVLSNLLSVLSVQLNVLQNPSVDPPSPGSVSSVCSVVSSVVSVVSNVVSVVVVD

pLDDT: mean 94.27, std 7.69, range [43.94, 98.81]